Protein AF-A0A7S2MNH2-F1 (afdb_monomer)

Mean predicted aligned error: 3.5 Å

Foldseek 3Di:
DDDPVCVVCVVVLLLCCQACCQQPVDHQEWAPPDDHPNPVSNVVVVVLLVDPVSQLVRWDSLQSNLVPCLVVVGDHHDPNNVLVNQLSLQNAQNVRPHGLLAPPHDACSNTRHHDSPVQDDLLSLLVLLLCLCVVCVVVLLQLLQLLLWDQAPPHDPRPLPGPRRGGDPVLSVLLSQLVVLLNVCSNPNCDDPSVVSLLVSLCCQPVVVNDSSLVSSLSSLSSSLSPDTPPVSHHPSNNSSSNNSSVVSSVSNVVNVVVD

Nearest PDB structures (foldseek):
  7ap5-assembly1_AAA  TM=7.591E-01  e=5.998E-04  Nostoc sp. WR13
  7f86-assembly2_O  TM=7.519E-01  e=9.132E-04  Halomicronema sp. R31DM
  5b13-assembly1_F  TM=7.040E-01  e=5.214E-04  Palmaria palmata
  7f86-assembly1_A  TM=7.540E-01  e=1.327E-03  Halomicronema sp. R31DM
  6fzn-assembly1_A  TM=5.633E-01  e=2.258E-01  synthetic construct

InterPro domains:
  IPR036282 Glutathione S-transferase, C-terminal domain superfamily [SSF47616] (2-74)
  IPR038719 Phycobilisome, alpha/beta subunit superfamily [G3DSA:1.10.490.20] (119-253)

Solvent-accessible surface area (backbone atoms only — not comparable to full-atom values): 14069 Å² total; per-residue (Å²): 134,91,48,74,64,52,67,69,43,47,72,53,54,54,43,44,41,25,35,38,17,33,31,46,44,44,78,54,55,63,34,92,93,58,90,64,98,36,58,69,61,40,54,48,49,60,55,44,69,70,34,68,80,46,58,71,66,50,62,42,50,52,44,44,50,69,58,45,32,66,76,65,78,50,75,80,76,39,84,61,2,53,55,44,36,34,27,58,72,28,64,21,33,82,86,61,83,46,46,40,36,35,81,81,72,59,72,23,63,79,56,61,48,62,66,68,74,88,64,60,53,73,67,50,17,28,50,49,37,38,51,55,46,65,78,42,38,73,61,48,31,51,56,17,20,33,45,46,33,45,85,28,80,79,78,69,85,45,79,96,65,51,88,52,44,38,51,29,72,86,40,31,67,59,44,43,53,49,52,53,46,40,42,46,25,52,75,76,36,74,55,70,70,48,34,54,50,44,50,50,54,26,48,46,39,47,72,74,56,28,67,72,47,36,52,29,36,44,34,8,48,52,42,39,46,77,60,67,40,38,42,84,71,38,50,62,65,16,49,52,48,46,35,16,43,45,44,52,54,43,47,50,38,53,59,52,57,77,72,112

Organism: NCBI:txid374047

Structure (mmCIF, N/CA/C/O backbone):
data_AF-A0A7S2MNH2-F1
#
_entry.id   AF-A0A7S2MNH2-F1
#
loop_
_atom_site.group_PDB
_atom_site.id
_atom_site.type_symbol
_atom_site.label_atom_id
_atom_site.label_alt_id
_atom_site.label_comp_id
_atom_site.label_asym_id
_atom_site.label_entity_id
_atom_site.label_seq_id
_atom_site.pdbx_PDB_ins_code
_atom_site.Cartn_x
_atom_site.Cartn_y
_atom_site.Cartn_z
_atom_site.occupancy
_atom_site.B_iso_or_equiv
_atom_site.auth_seq_id
_atom_site.auth_comp_id
_atom_site.auth_asym_id
_atom_site.auth_atom_id
_atom_site.pdbx_PDB_model_num
ATOM 1 N N . ASP A 1 1 ? 17.852 -14.960 -20.566 1.00 76.50 1 ASP A N 1
ATOM 2 C CA . ASP A 1 1 ? 18.682 -15.064 -19.352 1.00 76.50 1 ASP A CA 1
ATOM 3 C C . ASP A 1 1 ? 18.979 -13.689 -18.790 1.00 76.50 1 ASP A C 1
ATOM 5 O O . ASP A 1 1 ? 19.170 -12.764 -19.572 1.00 76.50 1 ASP A O 1
ATOM 9 N N . VAL A 1 2 ? 18.982 -13.564 -17.460 1.00 85.94 2 VAL A N 1
ATOM 10 C CA . VAL A 1 2 ? 19.388 -12.341 -16.748 1.00 85.94 2 VAL A CA 1
ATOM 11 C C . VAL A 1 2 ? 20.895 -12.145 -16.919 1.00 85.94 2 VAL A C 1
ATOM 13 O O . VAL A 1 2 ? 21.669 -13.083 -16.722 1.00 85.94 2 VAL A O 1
ATOM 16 N N . THR A 1 3 ? 21.326 -10.932 -17.253 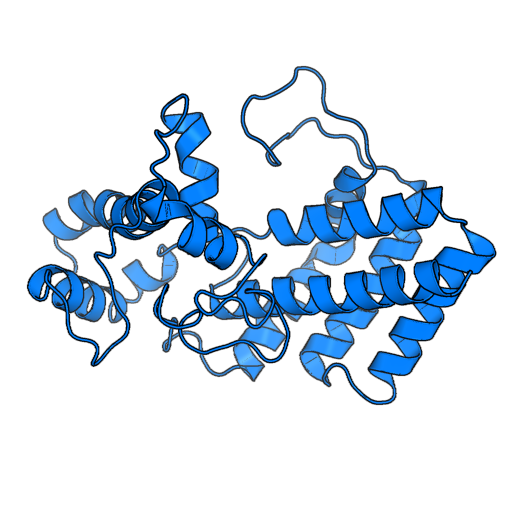1.00 90.75 3 THR A N 1
ATOM 17 C CA . THR A 1 3 ? 22.743 -10.570 -17.367 1.00 90.75 3 THR A CA 1
ATOM 18 C C . THR A 1 3 ? 23.256 -9.858 -16.114 1.00 90.75 3 THR A C 1
ATOM 20 O O . THR A 1 3 ? 22.490 -9.331 -15.308 1.00 90.75 3 THR A O 1
ATOM 23 N N . LEU A 1 4 ? 24.584 -9.775 -15.970 1.00 92.62 4 LEU A N 1
ATOM 24 C CA . LEU A 1 4 ? 25.209 -8.971 -14.914 1.00 92.62 4 LEU A CA 1
ATOM 25 C C . LEU A 1 4 ? 24.790 -7.494 -14.996 1.00 92.62 4 LEU A C 1
ATOM 27 O O . LEU A 1 4 ? 24.600 -6.848 -13.970 1.00 92.62 4 LEU A O 1
ATOM 31 N N . VAL A 1 5 ? 24.617 -6.970 -16.214 1.00 92.56 5 VAL A N 1
ATOM 32 C CA . VAL A 1 5 ? 24.151 -5.597 -16.441 1.00 92.56 5 VAL A CA 1
ATOM 33 C C . VAL A 1 5 ? 22.736 -5.429 -15.888 1.00 92.56 5 VAL A C 1
ATOM 35 O O . VAL A 1 5 ? 22.487 -4.473 -15.160 1.00 92.56 5 VAL A O 1
ATOM 38 N N . ASP A 1 6 ? 21.838 -6.383 -16.138 1.00 93.88 6 ASP A N 1
ATOM 39 C CA . ASP A 1 6 ? 20.471 -6.329 -15.608 1.00 93.88 6 ASP A CA 1
ATOM 40 C C . ASP A 1 6 ? 20.472 -6.283 -14.077 1.00 93.88 6 ASP A C 1
ATOM 42 O O . ASP A 1 6 ? 19.825 -5.421 -13.487 1.00 93.88 6 ASP A O 1
ATOM 46 N N . MET A 1 7 ? 21.270 -7.138 -13.429 1.00 91.06 7 MET A N 1
ATOM 47 C CA . MET A 1 7 ? 21.404 -7.160 -11.966 1.00 91.06 7 MET A CA 1
ATOM 48 C C . MET A 1 7 ? 21.954 -5.846 -11.404 1.00 91.06 7 MET A C 1
ATOM 50 O O . MET A 1 7 ? 21.520 -5.394 -10.346 1.00 91.06 7 MET A O 1
ATOM 54 N N . MET A 1 8 ? 22.907 -5.225 -12.104 1.00 92.69 8 MET A N 1
ATOM 55 C CA . MET A 1 8 ? 23.495 -3.957 -11.676 1.00 92.69 8 MET A CA 1
ATOM 56 C C . MET A 1 8 ? 22.517 -2.791 -11.803 1.00 92.69 8 MET A C 1
ATOM 58 O O . MET A 1 8 ? 22.508 -1.923 -10.934 1.00 92.69 8 MET A O 1
ATOM 62 N N . PHE A 1 9 ? 21.711 -2.746 -12.867 1.00 94.25 9 PHE A N 1
ATOM 63 C CA . PHE A 1 9 ? 20.855 -1.594 -13.159 1.00 94.25 9 PHE A CA 1
ATOM 64 C C . PHE A 1 9 ? 19.440 -1.714 -12.600 1.00 94.25 9 PHE A C 1
ATOM 66 O O . PHE A 1 9 ? 18.832 -0.680 -12.310 1.00 94.25 9 PHE A O 1
ATOM 73 N N . VAL A 1 10 ? 18.917 -2.927 -12.399 1.00 94.69 10 VAL A N 1
ATOM 74 C CA . VAL A 1 10 ? 17.523 -3.117 -11.983 1.00 94.69 10 VAL A CA 1
ATOM 75 C C . VAL A 1 10 ? 17.140 -2.380 -10.699 1.00 94.69 10 VAL A C 1
ATOM 77 O O . VAL A 1 10 ? 16.152 -1.644 -10.743 1.00 94.69 10 VAL A O 1
ATOM 80 N N . PRO A 1 11 ? 17.929 -2.404 -9.604 1.00 92.00 11 PRO A N 1
ATOM 81 C CA . PRO A 1 11 ? 17.522 -1.725 -8.379 1.00 92.00 11 PRO A CA 1
ATOM 82 C C . PRO A 1 11 ? 17.544 -0.200 -8.532 1.00 92.00 11 PRO A C 1
ATOM 84 O O . PRO A 1 11 ? 16.870 0.508 -7.789 1.00 92.00 11 PRO A O 1
ATOM 87 N N . PHE A 1 12 ? 18.345 0.341 -9.457 1.00 93.00 12 PHE A N 1
ATOM 88 C CA . PHE A 1 12 ? 18.388 1.779 -9.727 1.00 93.00 12 PHE A CA 1
ATOM 89 C C . PHE A 1 12 ? 17.231 2.210 -10.618 1.00 93.00 12 PHE A C 1
ATOM 91 O O . PHE A 1 12 ? 16.562 3.188 -10.298 1.00 93.00 12 PHE A O 1
ATOM 98 N N . LEU A 1 13 ? 16.968 1.480 -11.703 1.00 95.88 13 LEU A N 1
ATOM 99 C CA . LEU A 1 13 ? 15.894 1.820 -12.632 1.00 95.88 13 LEU A CA 1
ATOM 100 C C . LEU A 1 13 ? 14.517 1.713 -11.975 1.00 95.88 13 LEU A C 1
ATOM 102 O O . LEU A 1 13 ? 13.687 2.587 -12.211 1.00 95.88 13 LEU A O 1
ATOM 106 N N . GLU A 1 14 ? 14.278 0.713 -11.123 1.00 95.56 14 GLU A N 1
ATOM 107 C CA . GLU A 1 14 ? 13.028 0.637 -10.358 1.00 95.56 14 GLU A CA 1
ATOM 108 C C . GLU A 1 14 ? 12.845 1.840 -9.435 1.00 95.56 14 GLU A C 1
ATOM 110 O O . GLU A 1 14 ? 11.835 2.540 -9.522 1.00 95.56 14 GLU A O 1
ATOM 115 N N . ARG A 1 15 ? 13.862 2.132 -8.610 1.00 94.62 15 ARG A N 1
ATOM 116 C CA . ARG A 1 15 ? 13.834 3.287 -7.708 1.00 94.62 15 ARG A CA 1
ATOM 117 C C . ARG A 1 15 ? 13.630 4.584 -8.475 1.00 94.62 15 ARG A C 1
ATOM 119 O O . ARG A 1 15 ? 12.863 5.428 -8.028 1.00 94.62 15 ARG A O 1
ATOM 126 N N . MET A 1 16 ? 14.269 4.752 -9.632 1.00 95.62 16 MET A N 1
ATOM 127 C CA . MET A 1 16 ? 14.083 5.926 -10.489 1.00 95.62 16 MET A CA 1
ATOM 128 C C . MET A 1 16 ? 12.659 6.025 -11.045 1.00 95.62 16 MET A C 1
ATOM 130 O O . MET A 1 16 ? 12.111 7.123 -11.046 1.00 95.62 16 MET A O 1
ATOM 134 N N . CYS A 1 17 ? 12.056 4.918 -11.496 1.00 97.31 17 CYS A N 1
ATOM 135 C CA . CYS A 1 17 ? 10.688 4.925 -12.031 1.00 97.31 17 CYS A CA 1
ATOM 136 C C . CYS A 1 17 ? 9.666 5.375 -10.985 1.00 97.31 17 CYS A C 1
ATOM 138 O O . CYS A 1 17 ? 8.776 6.150 -11.319 1.00 97.31 17 CYS A O 1
ATOM 140 N N . ALA A 1 18 ? 9.829 4.933 -9.738 1.00 97.19 18 ALA A N 1
ATOM 141 C CA . ALA A 1 18 ? 8.969 5.334 -8.633 1.00 97.19 18 ALA A CA 1
ATOM 142 C C . ALA A 1 18 ? 9.291 6.759 -8.145 1.00 97.19 18 ALA A C 1
ATOM 144 O O . ALA A 1 18 ? 8.464 7.663 -8.232 1.00 97.19 18 ALA A O 1
ATOM 145 N N . SER A 1 19 ? 10.523 6.991 -7.684 1.00 95.94 19 SER A N 1
ATOM 146 C CA . SER A 1 19 ? 10.890 8.224 -6.975 1.00 95.94 19 SER A CA 1
ATOM 147 C C . SER A 1 19 ? 10.923 9.463 -7.871 1.00 95.94 19 SER A C 1
ATOM 149 O O . SER A 1 19 ? 10.467 10.524 -7.456 1.00 95.94 19 SER A O 1
ATOM 151 N N . LEU A 1 20 ? 11.419 9.377 -9.111 1.00 96.31 20 LEU A N 1
ATOM 152 C CA . LEU A 1 20 ? 11.430 10.553 -9.992 1.00 96.31 20 LEU A CA 1
ATOM 153 C C . LEU A 1 20 ? 10.014 10.929 -10.431 1.00 96.31 20 LEU A C 1
ATOM 155 O O . LEU A 1 20 ? 9.732 12.109 -10.639 1.00 96.31 20 LEU A O 1
ATOM 159 N N . LEU A 1 21 ? 9.112 9.953 -10.528 1.00 97.25 21 LEU A N 1
ATOM 160 C CA . LEU A 1 21 ? 7.704 10.221 -10.768 1.00 97.25 21 LEU A CA 1
ATOM 161 C C . LEU A 1 21 ? 7.061 10.885 -9.548 1.00 97.25 21 LEU A C 1
ATOM 163 O O . LEU A 1 21 ? 6.509 11.972 -9.679 1.00 97.25 21 LEU A O 1
ATOM 167 N N . PHE A 1 22 ? 7.229 10.290 -8.368 1.00 97.31 22 PHE A N 1
ATOM 168 C CA . PHE A 1 22 ? 6.679 10.778 -7.103 1.00 97.31 22 PHE A CA 1
ATOM 169 C C . PHE A 1 22 ? 7.165 12.190 -6.747 1.00 97.31 22 PHE A C 1
ATOM 171 O O . PHE A 1 22 ? 6.365 13.094 -6.550 1.00 97.31 22 PHE A O 1
ATOM 178 N N . PHE A 1 23 ? 8.480 12.424 -6.716 1.00 96.75 23 PHE A N 1
ATOM 179 C CA . PHE A 1 23 ? 9.035 13.701 -6.251 1.00 96.75 23 PHE A CA 1
ATOM 180 C C . PHE A 1 23 ? 9.095 14.776 -7.342 1.00 96.75 23 PHE A C 1
ATOM 182 O O . PHE A 1 23 ? 9.218 15.956 -7.014 1.00 96.75 23 PHE A O 1
ATOM 189 N N . LYS A 1 24 ? 9.088 14.398 -8.631 1.00 96.50 24 LYS A N 1
ATOM 190 C CA . LYS A 1 24 ? 9.368 15.333 -9.741 1.00 96.50 24 LYS A CA 1
ATOM 191 C C . LYS A 1 24 ? 8.374 15.292 -10.900 1.00 96.50 24 LYS A C 1
ATOM 193 O O . LYS A 1 24 ? 8.427 16.162 -11.765 1.00 96.50 24 LYS A O 1
ATOM 198 N N . GLY A 1 25 ? 7.477 14.312 -10.950 1.00 96.38 25 GLY A N 1
ATOM 199 C CA . GLY A 1 25 ? 6.536 14.131 -12.059 1.00 96.38 25 GLY A CA 1
ATOM 200 C C . GLY A 1 25 ? 7.178 13.561 -13.323 1.00 96.38 25 GLY A C 1
ATOM 201 O O . GLY A 1 25 ? 6.664 13.742 -14.428 1.00 96.38 25 GLY A O 1
ATOM 202 N N . PHE A 1 26 ? 8.334 12.908 -13.193 1.00 95.62 26 PHE A N 1
ATOM 203 C CA . PHE A 1 26 ? 9.095 12.404 -14.327 1.00 95.62 26 PHE A CA 1
ATOM 204 C C . PHE A 1 26 ? 8.771 10.935 -14.623 1.00 95.62 26 PHE A C 1
ATOM 206 O O . PHE A 1 26 ? 9.345 10.018 -14.035 1.00 95.62 26 PHE A O 1
ATOM 213 N N . GLN A 1 27 ? 7.853 10.708 -15.565 1.00 95.62 27 GLN A N 1
ATOM 214 C CA . GLN A 1 27 ? 7.390 9.365 -15.914 1.00 95.62 27 GLN A CA 1
ATOM 215 C C . GLN A 1 27 ? 8.336 8.662 -16.899 1.00 95.62 27 GLN A C 1
ATOM 217 O O . GLN A 1 27 ? 8.446 9.038 -18.069 1.00 95.62 27 GLN A O 1
ATOM 222 N N . ILE A 1 28 ? 9.015 7.616 -16.418 1.00 97.19 28 ILE A N 1
ATOM 223 C CA . ILE A 1 28 ? 9.932 6.784 -17.217 1.00 97.19 28 ILE A CA 1
ATOM 224 C C . ILE A 1 28 ? 9.211 5.547 -17.762 1.00 97.19 28 ILE A C 1
ATOM 226 O O . ILE A 1 28 ? 9.276 5.249 -18.960 1.00 97.19 28 ILE A O 1
ATOM 230 N N . ARG A 1 29 ? 8.528 4.823 -16.872 1.00 97.25 29 ARG A N 1
ATOM 231 C CA . ARG A 1 29 ? 7.766 3.608 -17.166 1.00 97.25 29 ARG A CA 1
ATOM 232 C C . ARG A 1 29 ? 6.290 3.965 -17.324 1.00 97.25 29 ARG A C 1
ATOM 234 O O . ARG A 1 29 ? 5.737 4.679 -16.493 1.00 97.25 29 ARG A O 1
ATOM 241 N N . VAL A 1 30 ? 5.683 3.477 -18.401 1.00 96.50 30 VAL A N 1
ATOM 242 C CA . VAL A 1 30 ? 4.257 3.647 -18.709 1.00 96.50 30 VAL A CA 1
ATOM 243 C C . VAL A 1 30 ? 3.606 2.274 -18.910 1.00 96.50 30 VAL A C 1
ATOM 245 O O . VAL A 1 30 ? 4.319 1.305 -19.199 1.00 96.50 30 VAL A O 1
ATOM 248 N N . PRO A 1 31 ? 2.275 2.160 -18.779 1.00 95.00 31 PRO A N 1
ATOM 249 C CA . PRO A 1 31 ? 1.555 0.934 -19.105 1.00 95.00 31 PRO A CA 1
ATOM 250 C C . PRO A 1 31 ? 1.750 0.466 -20.556 1.00 95.00 31 PRO A C 1
ATOM 252 O O . PRO A 1 31 ? 1.987 1.292 -21.447 1.00 95.00 31 PRO A O 1
ATOM 255 N N . PRO A 1 32 ? 1.597 -0.845 -20.825 1.00 90.81 32 PRO A N 1
ATOM 256 C CA . PRO A 1 32 ? 1.684 -1.390 -22.175 1.00 90.81 32 PRO A CA 1
ATOM 257 C C . PRO A 1 32 ? 0.775 -0.655 -23.169 1.00 90.81 32 PRO A C 1
ATOM 259 O O . PRO A 1 32 ? -0.382 -0.357 -22.883 1.00 90.81 32 PRO A O 1
ATOM 262 N N . GLY A 1 33 ? 1.307 -0.365 -24.356 1.00 89.62 33 GLY A N 1
ATOM 263 C CA . GLY A 1 33 ? 0.580 0.332 -25.421 1.00 89.62 33 GLY A CA 1
ATOM 264 C C . GLY A 1 33 ? 0.543 1.859 -25.298 1.00 89.62 33 GLY A C 1
ATOM 265 O O . GLY A 1 33 ? 0.130 2.518 -26.252 1.00 89.62 33 GLY A O 1
ATOM 266 N N . GLN A 1 34 ? 1.012 2.444 -24.191 1.00 93.25 34 GLN A N 1
ATOM 267 C CA . GLN A 1 34 ? 1.110 3.898 -24.069 1.00 93.25 34 GLN A CA 1
ATOM 268 C C . GLN A 1 34 ? 2.384 4.457 -24.733 1.00 93.25 34 GLN A C 1
ATOM 270 O O . GLN A 1 34 ? 3.447 3.827 -24.689 1.00 93.25 34 GLN A O 1
ATOM 275 N N . PRO A 1 35 ? 2.315 5.653 -25.350 1.00 93.81 35 PRO A N 1
ATOM 276 C CA . PRO A 1 35 ? 3.491 6.311 -25.907 1.00 93.81 35 PRO A CA 1
ATOM 277 C C . PRO A 1 35 ? 4.464 6.728 -24.796 1.00 93.81 35 PRO A C 1
ATOM 279 O O . PRO A 1 35 ? 4.064 7.235 -23.753 1.00 93.81 35 PRO A O 1
ATOM 282 N N . THR A 1 36 ? 5.766 6.569 -25.039 1.00 95.50 36 THR A N 1
ATOM 283 C CA . THR A 1 36 ? 6.816 6.925 -24.074 1.00 95.50 36 THR A CA 1
ATOM 284 C C . THR A 1 36 ? 8.035 7.528 -24.759 1.00 95.50 36 THR A C 1
ATOM 286 O O . THR A 1 36 ? 8.392 7.162 -25.880 1.00 95.50 36 THR A O 1
ATOM 289 N N . LYS A 1 37 ? 8.721 8.429 -24.047 1.00 96.56 37 LYS A N 1
ATOM 290 C CA . LYS A 1 37 ? 10.036 8.958 -24.442 1.00 96.56 37 LYS A CA 1
ATOM 291 C C . LYS A 1 37 ? 11.170 7.953 -24.197 1.00 96.56 37 LYS A C 1
ATOM 293 O O . LYS A 1 37 ? 12.278 8.168 -24.678 1.00 96.56 37 LYS A O 1
ATOM 298 N N . TYR A 1 38 ? 10.895 6.855 -23.485 1.00 96.88 38 TYR A N 1
ATOM 299 C CA . TYR A 1 38 ? 11.876 5.845 -23.074 1.00 96.88 38 TYR A CA 1
ATOM 300 C C . TYR A 1 38 ? 11.522 4.441 -23.594 1.00 96.88 38 TYR A C 1
ATOM 302 O O . TYR A 1 38 ? 11.383 3.506 -22.798 1.00 96.88 38 TYR A O 1
ATOM 310 N N . PRO A 1 39 ? 11.379 4.244 -24.920 1.00 96.94 39 PRO A N 1
ATOM 311 C CA . PRO A 1 39 ? 10.921 2.970 -25.475 1.00 96.94 39 PRO A CA 1
ATOM 312 C C . PRO A 1 39 ? 11.866 1.806 -25.149 1.00 96.94 39 PRO A C 1
ATOM 314 O O . PRO A 1 39 ? 11.407 0.700 -24.886 1.00 96.94 39 PRO A O 1
ATOM 317 N N . ALA A 1 40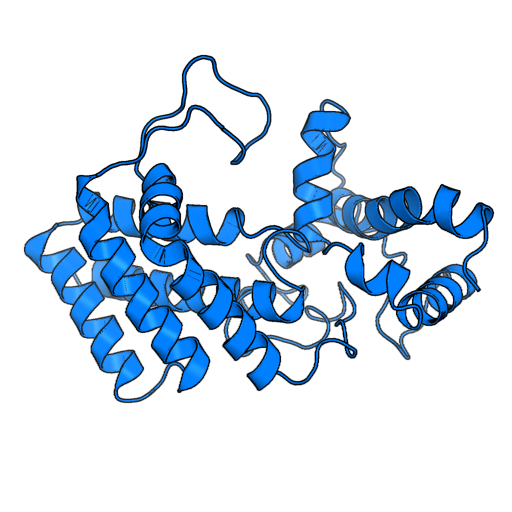 ? 13.181 2.048 -25.099 1.00 97.25 40 ALA A N 1
ATOM 318 C CA . ALA A 1 40 ? 14.160 1.016 -24.755 1.00 97.25 40 ALA A CA 1
ATOM 319 C C . ALA A 1 40 ? 14.058 0.566 -23.287 1.00 97.25 40 ALA A C 1
ATOM 321 O O . ALA A 1 40 ? 14.129 -0.628 -23.019 1.00 97.25 40 ALA A O 1
ATOM 322 N N . ILE A 1 41 ? 13.841 1.503 -22.352 1.00 96.75 41 ILE A N 1
ATOM 323 C CA . ILE A 1 41 ? 13.684 1.189 -20.921 1.00 96.75 41 ILE A CA 1
ATOM 324 C C . ILE A 1 41 ? 12.381 0.421 -20.690 1.00 96.75 41 ILE A C 1
ATOM 326 O O . ILE A 1 41 ? 12.375 -0.574 -19.975 1.00 96.75 41 ILE A O 1
ATOM 330 N N . ASN A 1 42 ? 11.288 0.836 -21.338 1.00 97.62 42 ASN A N 1
ATOM 331 C CA . ASN A 1 42 ? 10.004 0.140 -21.235 1.00 97.62 42 ASN A CA 1
ATOM 332 C C . ASN A 1 42 ? 10.096 -1.281 -21.799 1.00 97.62 42 ASN A C 1
ATOM 334 O O . ASN A 1 42 ? 9.735 -2.223 -21.107 1.00 97.62 42 ASN A O 1
ATOM 338 N N . LYS A 1 43 ? 10.698 -1.450 -22.984 1.00 96.25 43 LYS A N 1
ATOM 339 C CA . LYS A 1 43 ? 10.950 -2.777 -23.562 1.00 96.25 43 LYS A CA 1
ATOM 340 C C . LYS A 1 43 ? 11.826 -3.655 -22.661 1.00 96.25 43 LYS A C 1
ATOM 342 O O . LYS A 1 43 ? 11.625 -4.864 -22.603 1.00 96.25 43 LYS A O 1
ATOM 347 N N . TRP A 1 44 ? 12.814 -3.064 -21.990 1.00 96.00 44 TRP A N 1
ATOM 348 C CA . TRP A 1 44 ? 13.659 -3.782 -21.041 1.00 96.00 44 TRP A CA 1
ATOM 349 C C . TRP A 1 44 ? 12.862 -4.241 -19.813 1.00 96.00 44 TRP A C 1
ATOM 351 O O . TRP A 1 44 ? 12.945 -5.414 -19.465 1.00 96.00 44 TRP A O 1
ATOM 361 N N . PHE A 1 45 ? 12.020 -3.383 -19.224 1.00 96.12 45 PHE A N 1
ATOM 362 C CA . PHE A 1 45 ? 11.112 -3.793 -18.147 1.00 96.12 45 PHE A CA 1
ATOM 363 C C . PHE A 1 45 ? 10.128 -4.873 -18.601 1.00 96.12 45 PHE A C 1
ATOM 365 O O . PHE A 1 45 ? 9.995 -5.868 -17.900 1.00 96.12 45 PHE A O 1
ATOM 372 N N . ASP A 1 46 ? 9.517 -4.738 -19.784 1.00 95.19 46 ASP A N 1
ATOM 373 C CA . ASP A 1 46 ? 8.610 -5.757 -20.336 1.00 95.19 46 ASP A CA 1
ATOM 374 C C . ASP A 1 46 ? 9.296 -7.132 -20.415 1.00 95.19 46 ASP A C 1
ATOM 376 O O . ASP A 1 46 ? 8.685 -8.154 -20.109 1.00 95.19 46 ASP A O 1
ATOM 380 N N . ALA A 1 47 ? 10.577 -7.161 -20.808 1.00 94.88 47 ALA A N 1
ATOM 381 C CA . ALA A 1 47 ? 11.374 -8.382 -20.877 1.00 94.88 47 ALA A CA 1
ATOM 382 C C . ALA A 1 47 ? 11.767 -8.910 -19.489 1.00 94.88 47 ALA A C 1
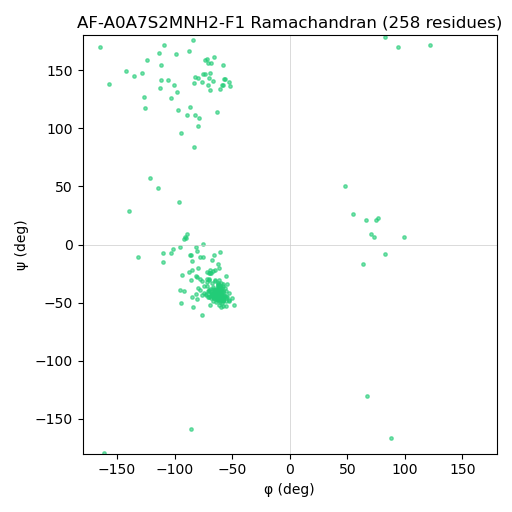ATOM 384 O O . ALA A 1 47 ? 11.664 -10.112 -19.249 1.00 94.88 47 ALA A O 1
ATOM 385 N N . MET A 1 48 ? 12.186 -8.030 -18.573 1.00 95.25 48 MET A N 1
ATOM 386 C CA . MET A 1 48 ? 12.509 -8.394 -17.189 1.00 95.25 48 MET A CA 1
ATOM 387 C C . MET A 1 48 ? 11.295 -9.002 -16.487 1.00 95.25 48 MET A C 1
ATOM 389 O O . MET A 1 48 ? 11.423 -10.012 -15.805 1.00 95.25 48 MET A O 1
ATOM 393 N N . GLU A 1 49 ? 10.104 -8.449 -16.714 1.00 94.62 49 GLU A N 1
ATOM 394 C CA . GLU A 1 49 ? 8.827 -8.905 -16.155 1.00 94.62 49 GLU A CA 1
ATOM 395 C C . GLU A 1 49 ? 8.400 -10.295 -16.651 1.00 94.62 49 GLU A C 1
ATOM 397 O O . GLU A 1 49 ? 7.488 -10.876 -16.074 1.00 94.62 49 GLU A O 1
ATOM 402 N N . GLN A 1 50 ? 9.077 -10.878 -17.649 1.00 94.38 50 GLN A N 1
ATOM 403 C CA . GLN A 1 50 ? 8.909 -12.291 -18.030 1.00 94.38 50 GLN A CA 1
ATOM 404 C C . GLN A 1 50 ? 9.800 -13.251 -17.225 1.00 94.38 50 GLN A C 1
ATOM 406 O O . GLN A 1 50 ? 9.667 -14.467 -17.351 1.00 94.38 50 GLN A O 1
ATOM 411 N N . LEU A 1 51 ? 10.743 -12.735 -16.433 1.00 94.00 51 LEU A N 1
ATOM 412 C CA . LEU A 1 51 ? 11.730 -13.532 -15.710 1.00 94.00 51 LEU A CA 1
ATOM 413 C C . LEU A 1 51 ? 11.254 -13.760 -14.277 1.00 94.00 51 LEU A C 1
ATOM 415 O O . LEU A 1 51 ? 11.190 -12.822 -13.484 1.00 94.00 51 LEU A O 1
ATOM 419 N N . GLU A 1 52 ? 10.989 -15.014 -13.914 1.00 92.81 52 GLU A N 1
ATOM 420 C CA . GLU A 1 52 ? 10.532 -15.393 -12.567 1.00 92.81 52 GLU A CA 1
ATOM 421 C C . GLU A 1 52 ? 11.454 -14.843 -11.464 1.00 92.81 52 GLU A C 1
ATOM 423 O O . GLU A 1 52 ? 10.991 -14.280 -10.475 1.00 92.81 52 GLU A O 1
ATOM 428 N N . SER A 1 53 ? 12.774 -14.896 -11.677 1.00 91.75 53 SER A N 1
ATOM 429 C CA . SER A 1 53 ? 13.756 -14.362 -10.727 1.00 91.75 53 SER A CA 1
ATOM 430 C C . SER A 1 53 ? 13.592 -12.864 -10.463 1.00 91.75 53 SER A C 1
ATOM 432 O O . SER A 1 53 ? 13.881 -12.409 -9.363 1.00 91.75 53 SER A O 1
ATOM 434 N N . TYR A 1 54 ? 13.151 -12.099 -11.465 1.00 93.75 54 TYR A N 1
ATOM 435 C CA . TYR A 1 54 ? 12.879 -10.673 -11.314 1.00 93.75 54 TYR A CA 1
ATOM 436 C C . TYR A 1 54 ? 11.508 -10.427 -10.681 1.00 93.75 54 TYR A C 1
ATOM 438 O O . TYR A 1 54 ? 11.388 -9.604 -9.775 1.00 93.75 54 TYR A O 1
ATOM 446 N N . GLN A 1 55 ? 10.487 -11.177 -11.108 1.00 94.19 55 GLN A N 1
ATOM 447 C CA . GLN A 1 55 ? 9.130 -11.087 -10.561 1.00 94.19 55 GLN A CA 1
ATOM 448 C C . GLN A 1 55 ? 9.099 -11.273 -9.034 1.00 94.19 55 GLN A C 1
ATOM 450 O O . GLN A 1 55 ? 8.299 -10.626 -8.364 1.00 94.19 55 GLN A O 1
ATOM 455 N N . LEU A 1 56 ? 9.980 -12.116 -8.482 1.00 90.50 56 LEU A N 1
ATOM 456 C CA . LEU A 1 56 ? 10.102 -12.360 -7.039 1.00 90.50 56 LEU A CA 1
ATOM 457 C C . LEU A 1 56 ? 10.716 -11.193 -6.250 1.00 90.50 56 LEU A C 1
ATOM 459 O O . LEU A 1 56 ? 10.512 -11.103 -5.041 1.00 90.50 56 LEU A O 1
ATOM 463 N N . THR A 1 57 ? 11.491 -10.325 -6.903 1.00 91.88 57 THR A N 1
ATOM 464 C CA . THR A 1 57 ? 12.229 -9.234 -6.242 1.00 91.88 57 THR A CA 1
ATOM 465 C C . THR A 1 57 ? 11.679 -7.846 -6.549 1.00 91.88 57 THR A C 1
ATOM 467 O O . THR A 1 57 ? 12.043 -6.897 -5.859 1.00 91.88 57 THR A O 1
ATOM 470 N N . LYS A 1 58 ? 10.832 -7.717 -7.577 1.00 95.12 58 LYS A N 1
ATOM 471 C CA . LYS A 1 58 ? 10.221 -6.448 -7.985 1.00 95.12 58 LYS A CA 1
ATOM 472 C C . LYS A 1 58 ? 9.404 -5.859 -6.832 1.00 95.12 58 LYS A C 1
ATOM 474 O O . LYS A 1 58 ? 8.664 -6.582 -6.170 1.00 95.12 58 LYS A O 1
ATOM 479 N N . SER A 1 59 ? 9.521 -4.553 -6.610 1.00 95.94 59 SER A N 1
ATOM 480 C CA . SER A 1 59 ? 8.746 -3.805 -5.608 1.00 95.94 59 SER A CA 1
ATOM 481 C C . SER A 1 59 ? 7.795 -2.796 -6.268 1.00 95.94 59 SER A C 1
ATOM 483 O O . SER A 1 59 ? 7.910 -2.534 -7.469 1.00 95.94 59 SER A O 1
ATOM 485 N N . ASP A 1 60 ? 6.825 -2.286 -5.504 1.00 96.88 60 ASP A N 1
ATOM 486 C CA . ASP A 1 60 ? 5.863 -1.283 -5.970 1.00 96.88 60 ASP A CA 1
ATOM 487 C C . ASP A 1 60 ? 6.382 0.149 -5.802 1.00 96.88 60 ASP A C 1
ATOM 489 O O . ASP A 1 60 ? 7.368 0.417 -5.103 1.00 96.88 60 ASP A O 1
ATOM 493 N N . TYR A 1 61 ? 5.708 1.101 -6.446 1.00 97.62 61 TYR A N 1
ATOM 494 C CA . TYR A 1 61 ? 6.110 2.504 -6.370 1.00 97.62 61 TYR A CA 1
ATOM 495 C C . TYR A 1 61 ? 5.985 3.061 -4.954 1.00 97.62 61 TYR A C 1
ATOM 497 O O . TYR A 1 61 ? 6.873 3.793 -4.516 1.00 97.62 61 TYR A O 1
ATOM 505 N N . TYR A 1 62 ? 4.929 2.689 -4.228 1.00 96.44 62 TYR A N 1
ATOM 506 C CA . TYR A 1 62 ? 4.724 3.128 -2.850 1.00 96.44 62 TYR A CA 1
ATOM 507 C C . TYR A 1 62 ? 5.904 2.733 -1.952 1.00 96.44 62 TYR A C 1
ATOM 509 O O . TYR A 1 62 ? 6.516 3.598 -1.325 1.00 96.44 62 TYR A O 1
ATOM 517 N N . THR A 1 63 ? 6.296 1.455 -1.944 1.00 94.69 63 THR A N 1
ATOM 518 C CA . THR A 1 63 ? 7.401 0.967 -1.104 1.00 94.69 63 THR A CA 1
ATOM 519 C C . THR A 1 63 ? 8.711 1.672 -1.457 1.00 94.69 63 THR A C 1
ATOM 521 O O . THR A 1 63 ? 9.411 2.146 -0.560 1.00 94.69 63 THR A O 1
ATOM 524 N N . HIS A 1 64 ? 9.022 1.824 -2.751 1.00 94.19 64 HIS A N 1
ATOM 525 C CA . HIS A 1 64 ? 10.230 2.532 -3.197 1.00 94.19 64 HIS A CA 1
ATOM 526 C C . HIS A 1 64 ? 10.272 3.997 -2.737 1.00 94.19 64 HIS A C 1
ATOM 528 O O . HIS A 1 64 ? 11.328 4.482 -2.326 1.00 94.19 64 HIS A O 1
ATOM 534 N N . CYS A 1 65 ? 9.147 4.714 -2.795 1.00 94.12 65 CYS A N 1
ATOM 535 C CA . CYS A 1 65 ? 9.102 6.138 -2.445 1.00 94.12 65 CYS A CA 1
ATOM 536 C C . CYS A 1 65 ? 9.237 6.390 -0.940 1.00 94.12 65 CYS A C 1
ATOM 538 O O . CYS A 1 65 ? 9.801 7.412 -0.550 1.00 94.12 65 CYS A O 1
ATOM 540 N N . TRP A 1 66 ? 8.784 5.455 -0.103 1.00 90.81 66 TRP A N 1
ATOM 541 C CA . TRP A 1 66 ? 8.874 5.574 1.355 1.00 90.81 66 TRP A CA 1
ATOM 542 C C . TRP A 1 66 ? 10.190 5.039 1.944 1.00 90.81 66 TRP A C 1
ATOM 544 O O . TRP A 1 66 ? 10.611 5.501 3.006 1.00 90.81 66 TRP A O 1
ATOM 554 N N . ASP A 1 67 ? 10.886 4.128 1.257 1.00 86.94 67 ASP A N 1
ATOM 555 C CA . ASP A 1 67 ? 12.200 3.612 1.680 1.00 86.94 67 ASP A CA 1
ATOM 556 C C . ASP A 1 67 ? 13.368 4.556 1.319 1.00 86.94 67 ASP A C 1
ATOM 558 O O . ASP A 1 67 ? 14.387 4.616 2.011 1.00 86.94 67 ASP A O 1
ATOM 562 N N . LEU A 1 68 ? 13.229 5.352 0.254 1.00 85.69 68 LEU A N 1
ATOM 563 C CA . LEU A 1 68 ? 14.327 6.173 -0.266 1.00 85.69 68 LEU A CA 1
ATOM 564 C C . LEU A 1 68 ? 14.743 7.365 0.628 1.00 85.69 68 LEU A C 1
ATOM 566 O O . LEU A 1 68 ? 15.951 7.561 0.813 1.00 85.69 68 LEU A O 1
ATOM 570 N N . PRO A 1 69 ? 13.828 8.180 1.198 1.00 86.75 69 PRO A N 1
ATOM 571 C CA . PRO A 1 69 ? 14.218 9.382 1.936 1.00 86.75 69 PRO A CA 1
ATOM 572 C C . PRO A 1 69 ? 15.131 9.104 3.142 1.00 86.75 69 PRO A C 1
ATOM 574 O O . PRO A 1 69 ? 16.141 9.801 3.269 1.00 86.75 69 PRO A O 1
ATOM 577 N N . PRO A 1 70 ? 14.882 8.082 3.991 1.00 83.50 70 PRO A N 1
ATOM 578 C CA . PRO A 1 70 ? 15.800 7.731 5.076 1.00 83.50 70 PRO A CA 1
ATOM 579 C C . PRO A 1 70 ? 17.199 7.313 4.600 1.00 83.50 70 PRO A C 1
ATOM 581 O O . PRO A 1 70 ? 18.172 7.562 5.308 1.00 83.50 70 PRO A O 1
ATOM 584 N N . GLN A 1 71 ? 17.320 6.712 3.409 1.00 82.50 71 GLN A N 1
ATOM 585 C CA . GLN A 1 71 ? 18.608 6.276 2.849 1.00 82.50 71 GLN A CA 1
ATOM 586 C C . GLN A 1 71 ? 19.446 7.435 2.301 1.00 82.50 71 GLN A C 1
ATOM 588 O O . GLN A 1 71 ? 20.674 7.372 2.330 1.00 82.50 71 GLN A O 1
ATOM 593 N N . LEU A 1 72 ? 18.792 8.483 1.790 1.00 85.06 72 LEU A N 1
ATOM 594 C CA . LEU A 1 72 ? 19.453 9.628 1.153 1.00 85.06 72 LEU A CA 1
ATOM 595 C C . LEU A 1 72 ? 19.526 10.880 2.040 1.00 85.06 72 LEU A C 1
ATOM 597 O O . LEU A 1 72 ? 20.165 11.859 1.660 1.00 85.06 72 LEU A O 1
ATOM 601 N N . GLY A 1 73 ? 18.880 10.871 3.210 1.00 84.12 73 GLY A N 1
ATOM 602 C CA . GLY A 1 73 ? 18.731 12.061 4.054 1.00 84.12 73 GLY A CA 1
ATOM 603 C C . GLY A 1 73 ? 17.669 13.044 3.543 1.00 84.12 73 GLY A C 1
ATOM 604 O O . GLY A 1 73 ? 17.722 14.228 3.869 1.00 84.12 73 GLY A O 1
ATOM 605 N N . GLY A 1 74 ? 16.714 12.560 2.744 1.00 86.25 74 GLY A N 1
ATOM 606 C CA . GLY A 1 74 ? 15.636 13.337 2.132 1.00 86.25 74 GLY A CA 1
ATOM 607 C C . GLY A 1 74 ? 15.617 13.258 0.603 1.00 86.25 74 GLY A C 1
ATOM 608 O O . GLY A 1 74 ? 16.518 12.713 -0.031 1.00 86.25 74 GLY A O 1
ATOM 609 N N . CYS A 1 75 ? 14.561 13.802 0.001 1.00 90.75 75 CYS A N 1
ATOM 610 C CA . CYS A 1 75 ? 14.392 13.927 -1.448 1.00 90.75 75 CYS A CA 1
ATOM 611 C C . CYS A 1 75 ? 13.873 15.332 -1.783 1.00 90.75 75 CYS A C 1
ATOM 613 O O . CYS A 1 75 ? 13.110 15.920 -1.018 1.00 90.75 75 CYS A O 1
ATOM 615 N N . THR A 1 76 ? 14.308 15.896 -2.912 1.00 92.12 76 THR A N 1
ATOM 616 C CA . THR A 1 76 ? 13.873 17.231 -3.349 1.00 92.12 76 THR A CA 1
ATOM 617 C C . THR A 1 76 ? 12.584 17.144 -4.153 1.00 92.12 76 THR A C 1
ATOM 619 O O . THR A 1 76 ? 12.584 16.578 -5.251 1.00 92.12 76 THR A O 1
ATOM 622 N N . TYR A 1 77 ? 11.541 17.780 -3.628 1.00 93.94 77 TYR A N 1
ATOM 623 C CA . TYR A 1 77 ? 10.233 17.900 -4.260 1.00 93.94 77 TYR A CA 1
ATOM 624 C C . TYR A 1 77 ? 10.197 18.988 -5.333 1.00 93.94 77 TYR A C 1
ATOM 626 O O . TYR A 1 77 ? 10.774 20.067 -5.179 1.00 93.94 77 TYR A O 1
ATOM 634 N N . GLU A 1 78 ? 9.457 18.712 -6.399 1.00 96.25 78 GLU A N 1
ATOM 635 C CA . GLU A 1 78 ? 9.070 19.667 -7.429 1.00 96.25 78 GLU A CA 1
ATOM 636 C C . GLU A 1 78 ? 7.555 19.606 -7.626 1.00 96.25 78 GLU A C 1
ATOM 638 O O . GLU A 1 78 ? 6.949 18.540 -7.539 1.00 96.25 78 GLU A O 1
ATOM 643 N N . LYS A 1 79 ? 6.936 20.744 -7.961 1.00 93.75 79 LYS A N 1
ATOM 644 C CA . LYS A 1 79 ? 5.473 20.853 -8.108 1.00 93.75 79 LYS A CA 1
ATOM 645 C C . LYS A 1 79 ? 4.880 19.845 -9.106 1.00 93.75 79 LYS A C 1
ATOM 647 O O . LYS A 1 79 ? 3.726 19.462 -8.982 1.00 93.75 79 LYS A O 1
ATOM 652 N N . GLY A 1 80 ? 5.663 19.413 -10.096 1.00 94.62 80 GLY A N 1
ATOM 653 C CA . GLY A 1 80 ? 5.234 18.400 -11.063 1.00 94.62 80 GLY A CA 1
ATOM 654 C C . GLY A 1 80 ? 4.967 17.016 -10.456 1.00 94.62 80 GLY A C 1
ATOM 655 O O . GLY A 1 80 ? 4.238 16.243 -11.070 1.00 94.62 80 GLY A O 1
ATOM 656 N N . GLY A 1 81 ? 5.533 16.704 -9.283 1.00 96.94 81 GLY A N 1
ATOM 657 C CA . GLY A 1 81 ? 5.368 15.416 -8.602 1.00 96.94 81 GLY A CA 1
ATOM 658 C C . GLY A 1 81 ? 4.073 15.273 -7.805 1.00 96.94 81 GLY A C 1
ATOM 659 O O . GLY A 1 81 ? 3.560 14.167 -7.695 1.00 96.94 81 GLY A O 1
ATOM 660 N N . GLU A 1 82 ? 3.497 16.382 -7.332 1.00 96.38 82 GLU A N 1
ATOM 661 C CA . GLU A 1 82 ? 2.350 16.395 -6.407 1.00 96.38 82 GLU A CA 1
ATOM 662 C C . GLU A 1 82 ? 1.167 15.506 -6.855 1.00 96.38 82 GLU A C 1
ATOM 664 O O . GLU A 1 82 ? 0.707 14.697 -6.050 1.00 96.38 82 GLU A O 1
ATOM 669 N N . PRO A 1 83 ? 0.698 15.527 -8.124 1.00 96.56 83 PRO A N 1
ATOM 670 C CA . PRO A 1 83 ? -0.390 14.637 -8.541 1.00 96.56 83 PRO A CA 1
ATOM 671 C C . PRO A 1 83 ? -0.040 13.145 -8.431 1.00 96.56 83 PRO A C 1
ATOM 673 O O . PRO A 1 83 ? -0.905 12.323 -8.141 1.00 96.56 83 PRO A O 1
ATOM 676 N N . TYR A 1 84 ? 1.225 12.788 -8.664 1.00 97.38 84 TYR A N 1
ATOM 677 C CA . TYR A 1 84 ? 1.698 11.407 -8.600 1.00 97.38 84 TYR A CA 1
ATOM 678 C C . TYR A 1 84 ? 1.948 10.959 -7.166 1.00 97.38 84 TYR A C 1
ATOM 680 O O . TYR A 1 84 ? 1.653 9.815 -6.843 1.00 97.38 84 TYR A O 1
ATOM 688 N N . GLU A 1 85 ? 2.457 11.846 -6.312 1.00 96.94 85 GLU A N 1
ATOM 689 C CA . GLU A 1 85 ? 2.568 11.610 -4.872 1.00 96.94 85 GLU A CA 1
ATOM 690 C C . GLU A 1 85 ? 1.204 11.254 -4.275 1.00 96.94 85 GLU A C 1
ATOM 692 O O . GLU A 1 85 ? 1.059 10.186 -3.679 1.00 96.94 85 GLU A O 1
ATOM 697 N N . LEU A 1 86 ? 0.188 12.087 -4.524 1.00 96.88 86 LEU A N 1
ATOM 698 C CA . LEU A 1 86 ? -1.169 11.850 -4.030 1.00 96.88 86 LEU A CA 1
ATOM 699 C C . LEU A 1 86 ? -1.737 10.518 -4.539 1.00 96.88 86 LEU A C 1
ATOM 701 O O . LEU A 1 86 ? -2.385 9.791 -3.789 1.00 96.88 86 LEU A O 1
ATOM 705 N N . ALA A 1 87 ? -1.474 10.160 -5.795 1.00 96.94 87 ALA A N 1
ATOM 706 C CA . ALA A 1 87 ? -1.960 8.906 -6.361 1.00 96.94 87 ALA A CA 1
ATOM 707 C C . ALA A 1 87 ? -1.223 7.674 -5.830 1.00 96.94 87 ALA A C 1
ATOM 709 O O . ALA A 1 87 ? -1.863 6.675 -5.495 1.00 96.94 87 ALA A O 1
ATOM 710 N N . ILE A 1 88 ? 0.105 7.740 -5.710 1.00 97.12 88 ILE A N 1
ATOM 711 C CA . ILE A 1 88 ? 0.937 6.649 -5.184 1.00 97.12 88 ILE A CA 1
ATOM 712 C C . ILE A 1 88 ? 0.636 6.412 -3.700 1.00 97.12 88 ILE A C 1
ATOM 714 O O . ILE A 1 88 ? 0.571 5.257 -3.283 1.00 97.12 88 ILE A O 1
ATOM 718 N N . ASN A 1 89 ? 0.371 7.469 -2.927 1.00 96.69 89 ASN A N 1
ATOM 719 C CA . ASN A 1 89 ? -0.077 7.377 -1.532 1.00 96.69 89 ASN A CA 1
ATOM 720 C C . ASN A 1 89 ? -1.554 6.973 -1.384 1.00 96.69 89 ASN A C 1
ATOM 722 O O . ASN A 1 89 ? -2.056 6.872 -0.267 1.00 96.69 89 ASN A O 1
ATOM 726 N N . GLY A 1 90 ? -2.269 6.749 -2.491 1.00 95.62 90 GLY A N 1
ATOM 727 C CA . GLY A 1 90 ? -3.672 6.348 -2.469 1.00 95.62 90 GLY A CA 1
ATOM 728 C C . GLY A 1 90 ? -4.652 7.458 -2.086 1.00 95.62 90 GLY A C 1
ATOM 729 O O . GLY A 1 90 ? -5.843 7.179 -1.961 1.00 95.62 90 GLY A O 1
ATOM 730 N N . GLU A 1 91 ? -4.186 8.698 -1.936 1.00 95.44 91 GLU A N 1
ATOM 731 C CA . GLU A 1 91 ? -4.985 9.856 -1.528 1.00 95.44 91 GLU A CA 1
ATOM 732 C C . GLU A 1 91 ? -5.889 10.350 -2.655 1.00 95.44 91 GLU A C 1
ATOM 734 O O . GLU A 1 91 ? -7.051 10.676 -2.414 1.00 95.44 91 GLU A O 1
ATOM 739 N N . ARG A 1 92 ? -5.380 10.406 -3.894 1.00 95.81 92 ARG A N 1
ATOM 740 C CA . ARG A 1 92 ? -6.147 10.951 -5.021 1.00 95.81 92 ARG A CA 1
ATOM 741 C C . ARG A 1 92 ? -5.678 10.461 -6.387 1.00 95.81 92 ARG A C 1
ATOM 743 O O . ARG A 1 92 ? -4.486 10.433 -6.645 1.00 95.81 92 ARG A O 1
ATOM 750 N N . THR A 1 93 ? -6.599 10.132 -7.287 1.00 94.44 93 THR A N 1
ATOM 751 C CA . THR A 1 93 ? -6.305 9.822 -8.697 1.00 94.44 93 THR A CA 1
ATOM 752 C C . THR A 1 93 ? -5.775 11.044 -9.458 1.00 94.44 93 THR A C 1
ATOM 754 O O . THR A 1 93 ? -5.983 12.187 -9.048 1.00 94.44 93 THR A O 1
ATOM 757 N N . LEU A 1 94 ? -5.115 10.821 -10.604 1.00 92.31 94 LEU A N 1
ATOM 758 C CA . LEU A 1 94 ? -4.535 11.904 -11.418 1.00 92.31 94 LEU A CA 1
ATOM 759 C C . LEU A 1 94 ? -5.570 12.899 -11.957 1.00 92.31 94 LEU A C 1
ATOM 761 O O . LEU A 1 94 ? -5.269 14.080 -12.109 1.00 92.31 94 LEU A O 1
ATOM 765 N N . ASP A 1 95 ? -6.779 12.430 -12.257 1.00 91.12 95 ASP A N 1
ATOM 766 C CA . ASP A 1 95 ? -7.897 13.280 -12.677 1.00 91.12 95 ASP A CA 1
ATOM 767 C C . ASP A 1 95 ? -8.598 13.966 -11.488 1.00 91.12 95 ASP A C 1
ATOM 769 O O . ASP A 1 95 ? -9.487 14.798 -11.672 1.00 91.12 95 ASP A O 1
ATOM 773 N N . GLY A 1 96 ? -8.197 13.627 -10.262 1.00 90.12 96 GLY A N 1
ATOM 774 C CA . GLY A 1 96 ? -8.772 14.132 -9.031 1.00 90.12 96 GLY A CA 1
ATOM 775 C C . GLY A 1 96 ? -10.178 13.621 -8.731 1.00 90.12 96 GLY A C 1
ATOM 776 O O . GLY A 1 96 ? -10.807 14.147 -7.810 1.00 90.12 96 GLY A O 1
ATOM 777 N N . SER A 1 97 ? -10.705 12.647 -9.468 1.00 90.31 97 SER A N 1
ATOM 778 C CA . SER A 1 97 ? -12.094 12.217 -9.306 1.00 90.31 97 SER A CA 1
ATOM 779 C C . SER A 1 97 ? -12.344 11.472 -7.994 1.00 90.31 97 SER A C 1
ATOM 781 O O . SER A 1 97 ? -13.444 11.577 -7.453 1.00 90.31 97 SER A O 1
ATOM 783 N N . ARG A 1 98 ? -11.339 10.757 -7.467 1.00 92.75 98 ARG A N 1
ATOM 784 C CA . ARG A 1 98 ? -11.500 9.849 -6.321 1.00 92.75 98 ARG A CA 1
ATOM 785 C C . ARG A 1 98 ? -10.180 9.500 -5.623 1.00 92.75 98 ARG A C 1
ATOM 787 O O . ARG A 1 98 ? -9.128 9.979 -6.041 1.00 92.75 98 ARG A O 1
ATOM 794 N N . GLY A 1 99 ? -10.217 8.677 -4.574 1.00 92.88 99 GLY A N 1
ATOM 795 C CA . GLY A 1 99 ? -9.015 8.155 -3.912 1.00 92.88 99 GLY A CA 1
ATOM 796 C C . GLY A 1 99 ? -8.254 7.132 -4.769 1.00 92.88 99 GLY A C 1
ATOM 797 O O . GLY A 1 99 ? -8.855 6.316 -5.465 1.00 92.88 99 GLY A O 1
ATOM 798 N N . GLY A 1 100 ? -6.917 7.133 -4.707 1.00 90.81 100 GLY A N 1
ATOM 799 C CA . GLY A 1 100 ? -6.075 6.196 -5.475 1.00 90.81 100 GLY A CA 1
ATOM 800 C C . GLY A 1 100 ? -6.181 4.735 -5.008 1.00 90.81 100 GLY A C 1
ATOM 801 O O . GLY A 1 100 ? -5.967 3.807 -5.791 1.00 90.81 100 GLY A O 1
ATOM 802 N N . TRP A 1 101 ? -6.556 4.520 -3.743 1.00 95.62 101 TRP A N 1
ATOM 803 C CA . TRP A 1 101 ? -6.892 3.206 -3.177 1.00 95.62 101 TRP A CA 1
ATOM 804 C C . TRP A 1 101 ? -8.370 3.142 -2.786 1.00 95.62 101 TRP A C 1
ATOM 806 O O . TRP A 1 101 ? -8.717 2.771 -1.665 1.00 95.62 101 TRP A O 1
ATOM 816 N N . GLU A 1 102 ? -9.245 3.557 -3.693 1.00 95.31 102 GLU A N 1
ATOM 817 C CA . GLU A 1 102 ? -10.694 3.476 -3.528 1.00 95.31 102 GLU A CA 1
ATOM 818 C C . GLU A 1 102 ? -11.267 2.350 -4.402 1.00 95.31 102 GLU A C 1
ATOM 820 O O . GLU A 1 102 ? -10.804 2.122 -5.521 1.00 95.31 102 GLU A O 1
ATOM 825 N N . LEU A 1 103 ? -12.259 1.613 -3.894 1.00 96.88 103 LEU A N 1
ATOM 826 C CA . LEU A 1 103 ? -12.891 0.506 -4.621 1.00 96.88 103 LEU A CA 1
ATOM 827 C C . LEU A 1 103 ? -13.987 1.016 -5.576 1.00 96.88 103 LEU A C 1
ATOM 829 O O . LEU A 1 103 ? -14.759 1.885 -5.179 1.00 96.88 103 LEU A O 1
ATOM 833 N N . PRO A 1 104 ? -14.118 0.491 -6.809 1.00 95.69 104 PRO A N 1
ATOM 834 C CA . PRO A 1 104 ? -13.241 -0.492 -7.445 1.00 95.69 104 PRO A CA 1
ATOM 835 C C . PRO A 1 104 ? -11.907 0.133 -7.874 1.00 95.69 104 PRO A C 1
ATOM 837 O O . PRO A 1 104 ? -11.870 1.294 -8.279 1.00 95.69 104 PRO A O 1
ATOM 840 N N . LEU A 1 105 ? -10.827 -0.650 -7.813 1.00 95.06 105 LEU A N 1
ATOM 841 C CA . LEU A 1 105 ? -9.482 -0.197 -8.178 1.00 95.06 105 LEU A CA 1
ATOM 842 C C . LEU A 1 105 ? -9.342 0.016 -9.689 1.00 95.06 105 LEU A C 1
ATOM 844 O O . LEU A 1 105 ? -9.731 -0.837 -10.485 1.00 95.06 105 LEU A O 1
ATOM 848 N N . GLU A 1 106 ? -8.697 1.113 -10.082 1.00 93.62 106 GLU A N 1
ATOM 849 C CA . GLU A 1 106 ? -8.380 1.364 -11.488 1.00 93.62 106 GLU A CA 1
ATOM 850 C C . GLU A 1 106 ? -7.197 0.512 -11.973 1.00 93.62 106 GLU A C 1
ATOM 852 O O . GLU A 1 106 ? -6.190 0.383 -11.260 1.00 93.62 106 GLU A O 1
ATOM 857 N N . PRO A 1 107 ? -7.243 -0.025 -13.203 1.00 93.94 107 PRO A N 1
ATOM 858 C CA . PRO A 1 107 ? -6.079 -0.638 -13.823 1.00 93.94 107 PRO A CA 1
ATOM 859 C C . PRO A 1 107 ? -4.902 0.337 -13.886 1.00 93.94 107 PRO A C 1
ATOM 861 O O . PRO A 1 107 ? -5.061 1.532 -14.137 1.00 93.94 107 PRO A O 1
ATOM 864 N N . HIS A 1 108 ? -3.705 -0.191 -13.670 1.00 95.44 108 HIS A N 1
ATOM 865 C CA . HIS A 1 108 ? -2.435 0.522 -13.769 1.00 95.44 108 HIS A CA 1
ATOM 866 C C . HIS A 1 108 ? -2.330 1.789 -12.909 1.00 95.44 108 HIS A C 1
ATOM 868 O O . HIS A 1 108 ? -1.625 2.731 -13.280 1.00 95.44 108 HIS A O 1
ATOM 874 N N . LEU A 1 109 ? -3.086 1.855 -11.807 1.00 94.25 109 LEU A N 1
ATOM 875 C CA . LEU A 1 109 ? -3.205 3.051 -10.969 1.00 94.25 109 LEU A CA 1
ATOM 876 C C . LEU A 1 109 ? -3.486 4.308 -11.820 1.00 94.25 109 LEU A C 1
ATOM 878 O O . LEU A 1 109 ? -2.747 5.288 -11.769 1.00 94.25 109 LEU A O 1
ATOM 882 N N . GLY A 1 110 ? -4.478 4.234 -12.710 1.00 92.69 110 GLY A N 1
ATOM 883 C CA . GLY A 1 110 ? -4.831 5.356 -13.589 1.00 92.69 110 GLY A CA 1
ATOM 884 C C . GLY A 1 110 ? -3.744 5.716 -14.613 1.00 92.69 110 GLY A C 1
ATOM 885 O O . GLY A 1 110 ? -3.701 6.833 -15.120 1.00 92.69 110 GLY A O 1
ATOM 886 N N . GLY A 1 111 ? -2.836 4.784 -14.917 1.00 93.38 111 GLY A N 1
ATOM 887 C CA . GLY A 1 111 ? -1.742 4.968 -15.870 1.00 93.38 111 GLY A CA 1
ATOM 888 C C . GLY A 1 111 ? -0.377 5.296 -15.255 1.00 93.38 111 GLY A C 1
ATOM 889 O O . GLY A 1 111 ? 0.566 5.575 -15.996 1.00 93.38 111 GLY A O 1
ATOM 890 N N . ILE A 1 112 ? -0.259 5.258 -13.928 1.00 94.50 112 ILE A N 1
ATOM 891 C CA . ILE A 1 112 ? 0.959 5.599 -13.183 1.00 94.50 112 ILE A CA 1
ATOM 892 C C . ILE A 1 112 ? 1.917 4.411 -13.093 1.00 94.50 112 ILE A C 1
ATOM 894 O O . ILE A 1 112 ? 3.088 4.523 -13.462 1.00 94.50 112 ILE A O 1
ATOM 898 N N . GLU A 1 113 ? 1.421 3.274 -12.609 1.00 96.06 113 GLU A N 1
ATOM 899 C CA . GLU A 1 113 ? 2.214 2.082 -12.312 1.00 96.06 113 GLU A CA 1
ATOM 900 C C . GLU A 1 113 ? 1.610 0.878 -13.044 1.00 96.06 113 GLU A C 1
ATOM 902 O O . GLU A 1 113 ? 0.464 0.521 -12.771 1.00 96.06 113 GLU A O 1
ATOM 907 N N . PRO A 1 114 ? 2.333 0.239 -13.982 1.00 96.31 114 PRO A N 1
ATOM 908 C CA . PRO A 1 114 ? 1.829 -0.947 -14.665 1.00 96.31 114 PRO A CA 1
ATOM 909 C C . PRO A 1 114 ? 1.488 -2.078 -13.688 1.00 96.31 114 PRO A C 1
ATOM 911 O O . PRO A 1 114 ? 2.257 -2.394 -12.781 1.00 96.31 114 PRO A O 1
ATOM 914 N N . ASP A 1 115 ? 0.356 -2.737 -13.928 1.00 95.56 115 ASP A N 1
ATOM 915 C CA . ASP A 1 115 ? -0.086 -3.856 -13.096 1.00 95.56 115 ASP A CA 1
ATOM 916 C C . ASP A 1 115 ? 0.728 -5.110 -13.397 1.00 95.56 115 ASP A C 1
ATOM 918 O O . ASP A 1 115 ? 1.104 -5.386 -14.540 1.00 95.56 115 ASP A O 1
ATOM 922 N N . TRP A 1 116 ? 0.942 -5.917 -12.361 1.00 95.56 116 TRP A N 1
ATOM 923 C CA . TRP A 1 116 ? 1.682 -7.167 -12.470 1.00 95.56 116 TRP A CA 1
ATOM 924 C C . TRP A 1 116 ? 0.770 -8.285 -12.965 1.00 95.56 116 TRP A C 1
ATOM 926 O O . TRP A 1 116 ? 0.219 -9.067 -12.191 1.00 95.56 116 TRP A O 1
ATOM 936 N N . THR A 1 117 ? 0.620 -8.364 -14.283 1.00 91.44 117 THR A N 1
ATOM 937 C CA . THR A 1 117 ? -0.278 -9.318 -14.960 1.00 91.44 117 THR A CA 1
ATOM 938 C C . THR A 1 117 ? 0.084 -10.792 -14.736 1.00 91.44 117 THR A C 1
ATOM 940 O O . THR A 1 117 ? -0.754 -11.669 -14.923 1.00 91.44 117 THR A O 1
ATOM 943 N N . TRP A 1 11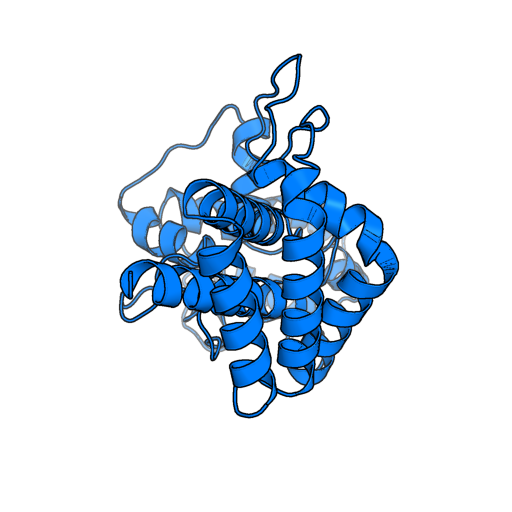8 ? 1.304 -11.084 -14.279 1.00 93.56 118 TRP A N 1
ATOM 944 C CA . TRP A 1 118 ? 1.768 -12.436 -13.943 1.00 93.56 118 TRP A CA 1
ATOM 945 C C . TRP A 1 118 ? 1.332 -12.923 -12.549 1.00 93.56 118 TRP A C 1
ATOM 947 O O . TRP A 1 118 ? 1.631 -14.053 -12.171 1.00 93.56 118 TRP A O 1
ATOM 957 N N . CYS A 1 119 ? 0.632 -12.100 -11.759 1.00 93.25 119 CYS A N 1
ATOM 958 C CA . CYS A 1 119 ? 0.233 -12.441 -10.386 1.00 93.25 119 CYS A CA 1
ATOM 959 C C . CYS A 1 119 ? -1.130 -13.148 -10.271 1.00 93.25 119 CYS A C 1
ATOM 961 O O . CYS A 1 119 ? -1.617 -13.353 -9.160 1.00 93.25 119 CYS A O 1
ATOM 963 N N . GLY A 1 120 ? -1.727 -13.550 -11.395 1.00 93.25 120 GLY A N 1
ATOM 964 C CA . GLY A 1 120 ? -3.066 -14.135 -11.441 1.00 93.25 120 GLY A CA 1
ATOM 965 C C . GLY A 1 120 ? -4.165 -13.081 -11.576 1.00 93.25 120 GLY A C 1
ATOM 966 O O . GLY A 1 120 ? -3.904 -11.930 -11.921 1.00 93.25 120 GLY A O 1
ATOM 967 N N . ASP A 1 121 ? -5.407 -13.503 -11.347 1.00 96.00 121 ASP A N 1
ATOM 968 C CA . ASP A 1 121 ? -6.580 -12.633 -11.426 1.00 96.00 121 ASP A CA 1
ATOM 969 C C . ASP A 1 121 ? -6.831 -11.856 -10.122 1.00 96.00 121 ASP A C 1
ATOM 971 O O . ASP A 1 121 ? -6.162 -12.039 -9.101 1.00 96.00 121 ASP A O 1
ATOM 975 N N . GLU A 1 122 ? -7.831 -10.973 -10.149 1.00 95.94 122 GLU A N 1
ATOM 976 C CA . GLU A 1 122 ? -8.241 -10.195 -8.978 1.00 95.94 122 GLU A CA 1
ATOM 977 C C . GLU A 1 122 ? -8.609 -11.090 -7.783 1.00 95.94 122 GLU A C 1
ATOM 979 O O . GLU A 1 122 ? -8.272 -10.785 -6.638 1.00 95.94 122 GLU A O 1
ATOM 984 N N . GLY A 1 123 ? -9.253 -12.232 -8.043 1.00 97.75 123 GLY A N 1
ATOM 985 C CA . GLY A 1 123 ? -9.588 -13.207 -7.012 1.00 97.75 123 GLY A CA 1
ATOM 986 C C . GLY A 1 123 ? -8.344 -13.815 -6.359 1.00 97.75 123 GLY A C 1
ATOM 987 O O . GLY A 1 123 ? -8.326 -14.020 -5.148 1.00 97.75 123 GLY A O 1
ATOM 988 N N . ALA A 1 124 ? -7.288 -14.090 -7.126 1.00 97.88 124 ALA A N 1
ATOM 989 C CA . ALA A 1 124 ? -6.017 -14.587 -6.609 1.00 97.88 124 ALA A CA 1
ATOM 990 C C . ALA A 1 124 ? -5.323 -13.539 -5.735 1.00 97.88 124 ALA A C 1
ATOM 992 O O . ALA A 1 124 ? -4.839 -13.881 -4.657 1.00 97.88 124 ALA A O 1
ATOM 993 N N . ALA A 1 125 ? -5.347 -12.272 -6.154 1.00 98.06 125 ALA A N 1
ATOM 994 C CA . ALA A 1 125 ? -4.827 -11.156 -5.368 1.00 98.06 125 ALA A CA 1
ATOM 995 C C . ALA A 1 125 ? -5.559 -11.009 -4.022 1.00 98.06 125 ALA A C 1
ATOM 997 O O . ALA A 1 125 ? -4.927 -10.898 -2.972 1.00 98.06 125 ALA A O 1
ATOM 998 N N . LYS A 1 126 ? -6.895 -11.073 -4.044 1.00 98.56 126 LYS A N 1
ATOM 999 C CA . LYS A 1 126 ? -7.743 -11.030 -2.844 1.00 98.56 126 LYS A CA 1
ATOM 1000 C C . LYS A 1 126 ? -7.480 -12.209 -1.904 1.00 98.56 126 LYS A C 1
ATOM 1002 O O . LYS A 1 126 ? -7.288 -12.005 -0.708 1.00 98.56 126 LYS A O 1
ATOM 1007 N N . ARG A 1 127 ? -7.393 -13.433 -2.440 1.00 98.62 127 ARG A N 1
ATOM 1008 C CA . ARG A 1 127 ? -7.064 -14.637 -1.655 1.00 98.62 127 ARG A CA 1
ATOM 1009 C C . ARG A 1 127 ? -5.678 -14.559 -1.021 1.00 98.62 127 ARG A C 1
ATOM 1011 O O . ARG A 1 127 ? -5.542 -14.934 0.135 1.00 98.62 127 ARG A O 1
ATOM 1018 N N . GLU A 1 128 ? -4.673 -14.052 -1.736 1.00 98.50 128 GLU A N 1
ATOM 1019 C CA . GLU A 1 128 ? -3.337 -13.831 -1.166 1.00 98.50 128 GLU A CA 1
ATOM 1020 C C . GLU A 1 128 ? -3.385 -12.839 -0.001 1.00 98.50 128 GLU A C 1
ATOM 1022 O O . GLU A 1 128 ? -2.824 -13.125 1.051 1.00 98.50 128 GLU A O 1
ATOM 1027 N N . ALA A 1 129 ? -4.074 -11.703 -0.148 1.00 98.69 129 ALA A N 1
ATOM 1028 C CA . ALA A 1 129 ? -4.199 -10.731 0.938 1.00 98.69 129 ALA A CA 1
ATOM 1029 C C . ALA A 1 129 ? -4.821 -11.360 2.200 1.00 98.69 129 ALA A C 1
ATOM 1031 O O . ALA A 1 129 ? -4.302 -11.175 3.302 1.00 98.69 129 ALA A O 1
ATOM 1032 N N . VAL A 1 130 ? -5.885 -12.154 2.038 1.00 98.75 130 VAL A N 1
ATOM 1033 C CA . VAL A 1 130 ? -6.542 -12.865 3.148 1.00 98.75 130 VAL A CA 1
ATOM 1034 C C . VAL A 1 130 ? -5.634 -13.928 3.764 1.00 98.75 130 VAL A C 1
ATOM 1036 O O . VAL A 1 130 ? -5.539 -14.009 4.988 1.00 98.75 130 VAL A O 1
ATOM 1039 N N . ASP A 1 131 ? -4.935 -14.714 2.946 1.00 98.56 131 ASP A N 1
ATOM 1040 C CA . ASP A 1 131 ? -3.979 -15.722 3.419 1.00 98.56 131 ASP A CA 1
ATOM 1041 C C . ASP A 1 131 ? -2.885 -15.074 4.282 1.00 98.56 131 ASP A C 1
ATOM 1043 O O . ASP A 1 131 ? -2.642 -15.492 5.413 1.00 98.56 131 ASP A O 1
ATOM 1047 N N . ARG A 1 132 ? -2.304 -13.957 3.821 1.00 97.94 132 ARG A N 1
ATOM 1048 C CA . ARG A 1 132 ? -1.275 -13.219 4.574 1.00 97.94 132 ARG A CA 1
ATOM 1049 C C . ARG A 1 132 ? -1.800 -12.609 5.871 1.00 97.94 132 ARG A C 1
ATOM 1051 O O . ARG A 1 132 ? -1.099 -12.669 6.882 1.00 97.94 132 ARG A O 1
ATOM 1058 N N . LEU A 1 133 ? -3.009 -12.042 5.863 1.00 97.38 133 LEU A N 1
ATOM 1059 C CA . LEU A 1 133 ? -3.639 -11.498 7.069 1.00 97.38 133 LEU A CA 1
ATOM 1060 C C . LEU A 1 133 ? -3.921 -12.592 8.104 1.00 97.38 133 LEU A C 1
ATOM 1062 O O . LEU A 1 133 ? -3.581 -12.449 9.276 1.00 97.38 133 LEU A O 1
ATOM 1066 N N . THR A 1 134 ? -4.537 -13.692 7.678 1.00 96.94 134 THR A N 1
ATOM 1067 C CA . THR A 1 134 ? -5.005 -14.744 8.591 1.00 96.94 134 THR A CA 1
ATOM 1068 C C . THR A 1 134 ? -3.861 -15.596 9.138 1.00 96.94 134 THR A C 1
ATOM 1070 O O . THR A 1 134 ? -3.869 -15.930 10.327 1.00 96.94 134 THR A O 1
ATOM 1073 N N . ALA A 1 135 ? -2.828 -15.859 8.328 1.00 97.62 135 ALA A N 1
ATOM 1074 C CA . ALA A 1 135 ? -1.655 -16.635 8.728 1.00 97.62 135 ALA A CA 1
ATOM 1075 C C . ALA A 1 135 ? -0.853 -16.007 9.884 1.00 97.62 135 ALA A C 1
ATOM 1077 O O . ALA A 1 135 ? -0.086 -16.708 10.542 1.00 97.62 135 ALA A O 1
ATOM 1078 N N . ASN A 1 136 ? -1.010 -14.702 10.141 1.00 96.75 136 ASN A N 1
ATOM 1079 C CA . ASN A 1 136 ? -0.268 -13.991 11.185 1.00 96.75 136 ASN A CA 1
ATOM 1080 C C . ASN A 1 136 ? -1.134 -12.977 11.963 1.00 96.75 136 ASN A C 1
ATOM 1082 O O . ASN A 1 136 ? -0.625 -11.961 12.442 1.00 96.75 136 ASN A O 1
ATOM 1086 N N . HIS A 1 137 ? -2.441 -13.237 12.068 1.00 96.69 137 HIS A N 1
ATOM 1087 C CA . HIS A 1 137 ? -3.433 -12.263 12.540 1.00 96.69 137 HIS A CA 1
ATOM 1088 C C . HIS A 1 137 ? -3.118 -11.670 13.923 1.00 96.69 137 HIS A C 1
ATOM 1090 O O . HIS A 1 137 ? -3.155 -10.454 14.065 1.00 96.69 137 HIS A O 1
ATOM 1096 N N . GLU A 1 138 ? -2.718 -12.470 14.919 1.00 97.25 138 GLU A N 1
ATOM 1097 C CA . GLU A 1 138 ? -2.414 -11.963 16.271 1.00 97.25 138 GLU A CA 1
ATOM 1098 C C . GLU A 1 138 ? -1.303 -10.898 16.258 1.00 97.25 138 GLU A C 1
ATOM 1100 O O . GLU A 1 138 ? -1.417 -9.826 16.863 1.00 97.25 138 GLU A O 1
ATOM 1105 N N . ASN A 1 139 ? -0.228 -11.168 15.511 1.00 97.88 139 ASN A N 1
ATOM 1106 C CA . ASN A 1 139 ? 0.889 -10.239 15.370 1.00 97.88 139 ASN A CA 1
ATOM 1107 C C . ASN A 1 139 ? 0.512 -9.032 14.512 1.00 97.88 139 ASN A C 1
ATOM 1109 O O . ASN A 1 139 ? 0.974 -7.931 14.799 1.00 97.88 139 ASN A O 1
ATOM 1113 N N . ILE A 1 140 ? -0.321 -9.218 13.485 1.00 98.06 140 ILE A N 1
ATOM 1114 C CA . ILE A 1 140 ? -0.800 -8.131 12.623 1.00 98.06 140 ILE A CA 1
ATOM 1115 C C . ILE A 1 140 ? -1.708 -7.184 13.402 1.00 98.06 140 ILE A C 1
ATOM 1117 O O . ILE A 1 140 ? -1.517 -5.978 13.301 1.00 98.06 140 ILE A O 1
ATOM 1121 N N . VAL A 1 141 ? -2.626 -7.694 14.225 1.00 98.62 141 VAL A N 1
ATOM 1122 C CA . VAL A 1 141 ? -3.471 -6.878 15.110 1.00 98.62 141 VAL A CA 1
ATOM 1123 C C . VAL A 1 141 ? -2.593 -6.073 16.060 1.00 98.62 141 VAL A C 1
ATOM 1125 O O . VAL A 1 141 ? -2.702 -4.852 16.123 1.00 98.62 141 VAL A O 1
ATOM 1128 N N . SER A 1 142 ? -1.646 -6.732 16.735 1.00 97.75 142 SER A N 1
ATOM 1129 C CA . SER A 1 142 ? -0.702 -6.048 17.622 1.00 97.75 142 SER A CA 1
ATOM 1130 C C . SER A 1 142 ? 0.145 -5.007 16.888 1.00 97.75 142 SER A C 1
ATOM 1132 O O . SER A 1 142 ? 0.380 -3.918 17.401 1.00 97.75 142 SER A O 1
ATOM 1134 N N . PHE A 1 143 ? 0.582 -5.301 15.668 1.00 97.06 143 PHE A N 1
ATOM 1135 C CA . PHE A 1 143 ? 1.350 -4.372 14.852 1.00 97.06 143 PHE A CA 1
ATOM 1136 C C . PHE A 1 143 ? 0.512 -3.171 14.390 1.00 97.06 143 PHE A C 1
ATOM 1138 O O . PHE A 1 143 ? 0.962 -2.036 14.528 1.00 97.06 143 PHE A O 1
ATOM 1145 N N . ALA A 1 144 ? -0.707 -3.400 13.903 1.00 98.12 144 ALA A N 1
ATOM 1146 C CA . ALA A 1 144 ? -1.647 -2.367 13.482 1.00 98.12 144 ALA A CA 1
ATOM 1147 C C . ALA A 1 144 ? -1.967 -1.406 14.634 1.00 98.12 144 ALA A C 1
ATOM 1149 O O . ALA A 1 144 ? -1.889 -0.191 14.469 1.00 98.12 144 ALA A O 1
ATOM 1150 N N . SER A 1 145 ? -2.200 -1.939 15.839 1.00 98.31 145 SER A N 1
ATOM 1151 C CA . SER A 1 145 ? -2.474 -1.161 17.056 1.00 98.31 145 SER A CA 1
ATOM 1152 C C . SER A 1 145 ? -1.348 -0.208 17.485 1.00 98.31 145 SER A C 1
ATOM 1154 O O . SER A 1 145 ? -1.536 0.590 18.404 1.00 98.31 145 SER A O 1
ATOM 1156 N N . ARG A 1 146 ? -0.177 -0.233 16.833 1.00 96.69 146 ARG A N 1
ATOM 1157 C CA . ARG A 1 146 ? 0.860 0.803 16.989 1.00 96.69 146 ARG A CA 1
ATOM 1158 C C . ARG A 1 146 ? 0.425 2.162 16.446 1.00 96.69 146 ARG A C 1
ATOM 1160 O O . ARG A 1 146 ? 0.946 3.164 16.925 1.00 96.69 146 ARG A O 1
ATOM 1167 N N . GLY A 1 147 ? -0.541 2.215 15.524 1.00 96.38 147 GLY A N 1
ATOM 1168 C CA . GLY A 1 147 ? -1.093 3.472 15.007 1.00 96.38 147 GLY A CA 1
ATOM 1169 C C . GLY A 1 147 ? -1.761 4.332 16.084 1.00 96.38 147 GLY A C 1
ATOM 1170 O O . GLY A 1 147 ? -1.578 5.544 16.095 1.00 96.38 147 GLY A O 1
ATOM 1171 N N . ALA A 1 148 ? -2.449 3.704 17.043 1.00 97.19 148 ALA A N 1
ATOM 1172 C CA . ALA A 1 148 ? -2.974 4.353 18.254 1.00 97.19 148 ALA A CA 1
ATOM 1173 C C . ALA A 1 148 ? -2.013 4.302 19.452 1.00 97.19 148 ALA A C 1
ATOM 1175 O O . ALA A 1 148 ? -2.386 4.631 20.579 1.00 97.19 148 ALA A O 1
ATOM 1176 N N . GLY A 1 149 ? -0.811 3.779 19.226 1.00 94.81 149 GLY A N 1
ATOM 1177 C CA . GLY A 1 149 ? 0.168 3.468 20.246 1.00 94.81 149 GLY A CA 1
ATOM 1178 C C . GLY A 1 149 ? 1.053 4.649 20.618 1.00 94.81 149 GLY A C 1
ATOM 1179 O O . GLY A 1 149 ? 0.748 5.819 20.394 1.00 94.81 149 GLY A O 1
ATOM 1180 N N . ARG A 1 150 ? 2.208 4.325 21.197 1.00 92.94 150 ARG A N 1
ATOM 1181 C CA . ARG A 1 150 ? 3.235 5.309 21.551 1.00 92.94 150 ARG A CA 1
ATOM 1182 C C . ARG A 1 150 ? 4.460 5.125 20.673 1.00 92.94 150 ARG A C 1
ATOM 1184 O O . ARG A 1 150 ? 4.876 3.997 20.403 1.00 92.94 150 ARG A O 1
ATOM 1191 N N . LYS A 1 151 ? 5.066 6.249 20.283 1.00 88.69 151 LYS A N 1
ATOM 1192 C CA . LYS A 1 151 ? 6.366 6.256 19.606 1.00 88.69 151 LYS A CA 1
ATOM 1193 C C . LYS A 1 151 ? 7.406 5.546 20.464 1.00 88.69 151 LYS A C 1
ATOM 1195 O O . LYS A 1 151 ? 7.399 5.665 21.692 1.00 88.69 151 LYS A O 1
ATOM 1200 N N . GLY A 1 152 ? 8.288 4.823 19.798 1.00 87.00 152 GLY A N 1
ATOM 1201 C CA . GLY A 1 152 ? 9.374 4.119 20.434 1.00 87.00 152 GLY A CA 1
ATOM 1202 C C . GLY A 1 152 ? 10.464 5.046 20.955 1.00 87.00 152 GLY A C 1
ATOM 1203 O O . GLY A 1 152 ? 10.607 6.196 20.535 1.00 87.00 152 GLY A O 1
ATOM 1204 N N . SER A 1 153 ? 11.250 4.519 21.891 1.00 87.06 153 SER A N 1
ATOM 1205 C CA . SER A 1 153 ? 12.452 5.169 22.408 1.00 87.06 153 SER A CA 1
ATOM 1206 C C . SER A 1 153 ? 13.635 4.205 22.286 1.00 87.06 153 SER A C 1
ATOM 1208 O O . SER A 1 153 ? 13.520 3.076 22.769 1.00 87.06 153 SER A O 1
ATOM 1210 N N . PRO A 1 154 ? 14.761 4.610 21.664 1.00 88.25 154 PRO A N 1
ATOM 1211 C CA . PRO A 1 154 ? 15.010 5.911 21.030 1.00 88.25 154 PRO A CA 1
ATOM 1212 C C . PRO A 1 154 ? 14.219 6.101 19.717 1.00 88.25 154 PRO A C 1
ATOM 1214 O O . PRO A 1 154 ? 13.857 5.105 19.083 1.00 88.25 154 PRO A O 1
ATOM 1217 N N . PRO A 1 155 ? 13.963 7.357 19.292 1.00 81.25 155 PRO A N 1
ATOM 1218 C CA . PRO A 1 155 ? 13.273 7.634 18.036 1.00 81.25 155 PRO A CA 1
ATOM 1219 C C . PRO A 1 155 ? 14.140 7.258 16.828 1.00 81.25 155 PRO A C 1
ATOM 1221 O O . PRO A 1 155 ? 15.364 7.405 16.857 1.00 81.25 155 PRO A O 1
ATOM 1224 N N . VAL A 1 156 ? 13.493 6.828 15.744 1.00 84.06 156 VAL A N 1
ATOM 1225 C CA . VAL A 1 156 ? 14.137 6.568 14.448 1.00 84.06 156 VAL A CA 1
ATOM 1226 C C . VAL A 1 156 ? 13.678 7.574 13.393 1.00 84.06 156 VAL A C 1
ATOM 1228 O O . VAL A 1 156 ? 12.588 8.132 13.481 1.00 84.06 156 VAL A O 1
ATOM 1231 N N . MET A 1 157 ? 14.514 7.796 12.376 1.00 77.25 157 MET A N 1
ATOM 1232 C CA . MET A 1 157 ? 14.226 8.742 11.288 1.00 77.25 157 MET A CA 1
ATOM 1233 C C . MET A 1 157 ? 13.271 8.182 10.227 1.00 77.25 157 MET A C 1
ATOM 1235 O O . MET A 1 157 ? 12.678 8.945 9.468 1.00 77.25 157 MET A O 1
ATOM 1239 N N . ALA A 1 158 ? 13.132 6.858 10.150 1.00 78.38 158 ALA A N 1
ATOM 1240 C CA . ALA A 1 158 ? 12.284 6.207 9.164 1.00 78.38 158 ALA A CA 1
ATOM 1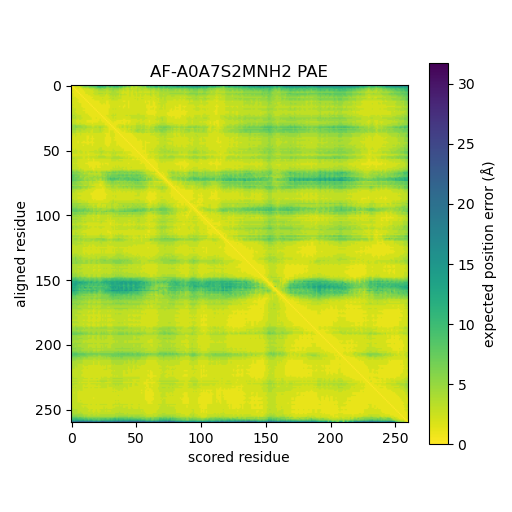241 C C . ALA A 1 158 ? 10.819 6.258 9.617 1.00 78.38 158 ALA A C 1
ATOM 1243 O O . ALA A 1 158 ? 10.401 5.493 10.490 1.00 78.38 158 ALA A O 1
ATOM 1244 N N . ALA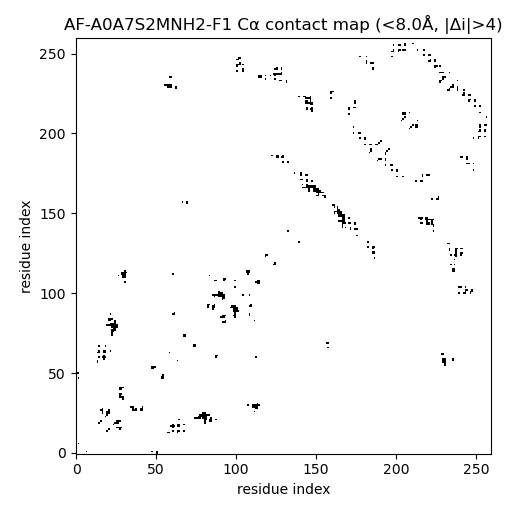 A 1 159 ? 10.049 7.174 9.024 1.00 77.31 159 ALA A N 1
ATOM 1245 C CA . ALA A 1 159 ? 8.616 7.294 9.265 1.00 77.31 159 ALA A CA 1
ATOM 1246 C C . ALA A 1 159 ? 7.921 5.940 9.062 1.00 77.31 159 ALA A C 1
ATOM 1248 O O . ALA A 1 159 ? 8.277 5.176 8.165 1.00 77.31 159 ALA A O 1
ATOM 1249 N N . LEU A 1 160 ? 6.960 5.631 9.938 1.00 79.06 160 LEU A N 1
ATOM 1250 C CA . LEU A 1 160 ? 6.196 4.379 9.963 1.00 79.06 160 LEU A CA 1
ATOM 1251 C C . LEU A 1 160 ? 7.037 3.103 10.244 1.00 79.06 160 LEU A C 1
ATOM 1253 O O . LEU A 1 160 ? 6.491 2.107 10.708 1.00 79.06 160 LEU A O 1
ATOM 1257 N N . SER A 1 161 ? 8.364 3.126 10.104 1.00 83.88 161 SER A N 1
ATOM 1258 C CA . SER A 1 161 ? 9.280 1.997 10.347 1.00 83.88 161 SER A CA 1
ATOM 1259 C C . SER A 1 161 ? 9.914 2.008 11.744 1.00 83.88 161 SER A C 1
ATOM 1261 O O . SER A 1 161 ? 11.081 1.651 11.886 1.00 83.88 161 SER A O 1
ATOM 1263 N N . ASP A 1 162 ? 9.182 2.421 12.779 1.00 87.38 162 ASP A N 1
ATOM 1264 C CA . ASP A 1 162 ? 9.701 2.432 14.151 1.00 87.38 162 ASP A CA 1
ATOM 1265 C C . ASP A 1 162 ? 9.678 1.017 14.769 1.00 87.38 162 ASP A C 1
ATOM 1267 O O . ASP A 1 162 ? 8.597 0.497 15.082 1.00 87.38 162 ASP A O 1
ATOM 1271 N N . PRO A 1 163 ? 10.844 0.364 14.970 1.00 88.00 163 PRO A N 1
ATOM 1272 C CA . PRO A 1 163 ? 10.888 -0.966 15.572 1.00 88.00 163 PRO A CA 1
ATOM 1273 C C . PRO A 1 163 ? 10.512 -0.940 17.059 1.00 88.00 163 PRO A C 1
ATOM 1275 O O . PRO A 1 163 ? 10.088 -1.966 17.590 1.00 88.00 163 PRO A O 1
ATOM 1278 N N . ASN A 1 164 ? 10.634 0.221 17.706 1.00 90.19 164 ASN A N 1
ATOM 1279 C CA . ASN A 1 164 ? 10.433 0.420 19.135 1.00 90.19 164 ASN A CA 1
ATOM 1280 C C . ASN A 1 164 ? 9.008 0.904 19.465 1.00 90.19 164 ASN A C 1
ATOM 1282 O O . ASN A 1 164 ? 8.698 1.101 20.640 1.00 90.19 164 ASN A O 1
ATOM 1286 N N . ALA A 1 165 ? 8.151 1.122 18.460 1.00 92.31 165 ALA A N 1
ATOM 1287 C CA . ALA A 1 165 ? 6.774 1.559 18.667 1.00 92.31 165 ALA A CA 1
ATOM 1288 C C . ALA A 1 165 ? 5.980 0.543 19.503 1.00 92.31 165 ALA A C 1
ATOM 1290 O O . ALA A 1 165 ? 6.010 -0.666 19.251 1.00 92.31 165 ALA A O 1
ATOM 1291 N N . VAL A 1 166 ? 5.248 1.058 20.491 1.00 94.75 166 VAL A N 1
ATOM 1292 C CA . VA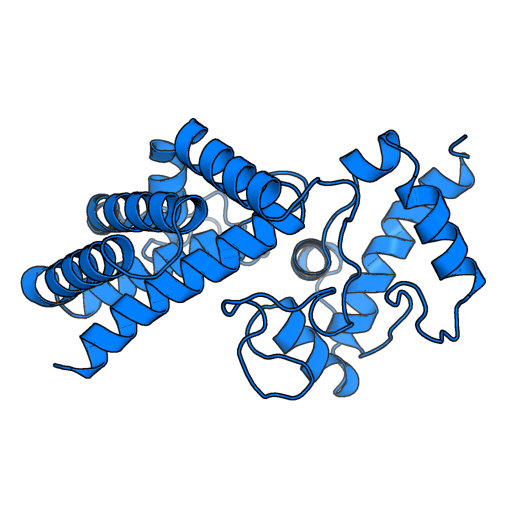L A 1 166 ? 4.479 0.257 21.450 1.00 94.75 166 VAL A CA 1
ATOM 1293 C C . VAL A 1 166 ? 3.003 0.312 21.068 1.00 94.75 166 VAL A C 1
ATOM 1295 O O . VAL A 1 166 ? 2.478 1.419 20.935 1.00 94.75 166 VAL A O 1
ATOM 1298 N N . PRO A 1 167 ? 2.322 -0.835 20.899 1.00 97.00 167 PRO A N 1
ATOM 1299 C CA . PRO A 1 167 ? 0.911 -0.854 20.539 1.00 97.00 167 PRO A CA 1
ATOM 1300 C C . PRO A 1 167 ? 0.010 -0.341 21.660 1.00 97.00 167 PRO A C 1
ATOM 1302 O O . PRO A 1 167 ? 0.367 -0.396 22.836 1.00 97.00 167 PRO A O 1
ATOM 1305 N N . ASN A 1 168 ? -1.171 0.134 21.278 1.00 97.75 168 ASN A N 1
ATOM 1306 C CA . ASN A 1 168 ? -2.272 0.368 22.199 1.00 97.75 168 ASN A CA 1
ATOM 1307 C C . ASN A 1 168 ? -3.121 -0.905 22.308 1.00 97.75 168 ASN A C 1
ATOM 1309 O O . ASN A 1 168 ? -3.766 -1.317 21.344 1.00 97.75 168 ASN A O 1
ATOM 1313 N N . ASP A 1 169 ? -3.093 -1.545 23.474 1.00 97.75 169 ASP A N 1
ATOM 1314 C CA . ASP A 1 169 ? -3.790 -2.812 23.687 1.00 97.75 169 ASP A CA 1
ATOM 1315 C C . ASP A 1 169 ? -5.319 -2.658 23.720 1.00 97.75 169 ASP A C 1
ATOM 1317 O O . ASP A 1 169 ? -6.025 -3.599 23.356 1.00 97.75 169 ASP A O 1
ATOM 1321 N N . ASP A 1 170 ? -5.836 -1.472 24.056 1.00 97.75 170 ASP A N 1
ATOM 1322 C CA . ASP A 1 170 ? -7.274 -1.234 24.228 1.00 97.75 170 ASP A CA 1
ATOM 1323 C C . ASP A 1 170 ? -8.037 -1.353 22.897 1.00 97.75 170 ASP A C 1
ATOM 1325 O O . ASP A 1 170 ? -9.174 -1.830 22.844 1.00 97.75 170 ASP A O 1
ATOM 1329 N N . VAL A 1 171 ? -7.400 -0.978 21.783 1.00 98.38 171 VAL A N 1
ATOM 1330 C CA . VAL A 1 171 ? -8.022 -1.016 20.448 1.00 98.38 171 VAL A CA 1
ATOM 1331 C C . VAL A 1 171 ? -7.909 -2.380 19.761 1.00 98.38 171 VAL A C 1
ATOM 1333 O O . VAL A 1 171 ? -8.539 -2.590 18.725 1.00 98.38 171 VAL A O 1
ATOM 1336 N N . LYS A 1 172 ? -7.138 -3.333 20.310 1.00 98.50 172 LYS A N 1
ATOM 1337 C CA . LYS A 1 172 ? -6.835 -4.615 19.640 1.00 98.50 172 LYS A CA 1
ATOM 1338 C C . LYS A 1 172 ? -8.079 -5.411 19.267 1.00 98.50 172 LYS A C 1
ATOM 1340 O O . LYS A 1 172 ? -8.151 -5.934 18.161 1.00 98.50 172 LYS A O 1
ATOM 1345 N N . SER A 1 173 ? -9.062 -5.491 20.165 1.00 98.25 173 SER A N 1
ATOM 1346 C CA . SER A 1 173 ? -10.284 -6.267 19.914 1.00 98.25 173 SER A CA 1
ATOM 1347 C C . SER A 1 173 ? -11.120 -5.682 18.770 1.00 98.25 173 SER A C 1
ATOM 1349 O O . SER A 1 173 ? -11.637 -6.432 17.937 1.00 98.25 173 SER A O 1
ATOM 1351 N N . ALA A 1 174 ? -11.208 -4.352 18.682 1.00 98.62 174 ALA A N 1
ATOM 1352 C CA . ALA A 1 174 ? -11.876 -3.685 17.572 1.00 98.62 174 ALA A CA 1
ATOM 1353 C C . ALA A 1 174 ? -11.088 -3.842 16.267 1.00 98.62 174 ALA A C 1
ATOM 1355 O O . ALA A 1 174 ? -11.677 -4.190 15.249 1.00 98.62 174 ALA A O 1
ATOM 1356 N N . VAL A 1 175 ? -9.762 -3.664 16.298 1.00 98.81 175 VAL A N 1
ATOM 1357 C CA . VAL A 1 175 ? -8.896 -3.871 15.125 1.00 98.81 175 VAL A CA 1
ATOM 1358 C C . VAL A 1 175 ? -9.039 -5.296 14.584 1.00 98.81 175 VAL A C 1
ATOM 1360 O O . VAL A 1 175 ? -9.259 -5.457 13.388 1.00 98.81 175 VAL A O 1
ATOM 1363 N N . ASP A 1 176 ? -8.993 -6.321 15.439 1.00 98.75 176 ASP A N 1
ATOM 1364 C CA . ASP A 1 176 ? -9.219 -7.717 15.036 1.00 98.75 176 ASP A CA 1
ATOM 1365 C C . ASP A 1 176 ? -10.592 -7.907 14.376 1.00 98.75 176 ASP A C 1
ATOM 1367 O O . ASP A 1 176 ? -10.694 -8.446 13.273 1.00 98.75 176 ASP A O 1
ATOM 1371 N N . SER A 1 177 ? -11.647 -7.377 15.001 1.00 98.69 177 SER A N 1
ATOM 1372 C CA . SER A 1 177 ? -13.011 -7.457 14.468 1.00 98.69 177 SER A CA 1
ATOM 1373 C C . SER A 1 177 ? -13.117 -6.824 13.078 1.00 98.69 177 SER A C 1
ATOM 1375 O O . SER A 1 177 ? -13.694 -7.425 12.171 1.00 98.69 177 SER A O 1
ATOM 1377 N N . VAL A 1 178 ? -12.509 -5.650 12.879 1.00 98.81 178 VAL A N 1
ATOM 1378 C CA . VAL A 1 178 ? -12.471 -4.982 11.572 1.00 98.81 178 VAL A CA 1
ATOM 1379 C C . VAL A 1 178 ? -11.683 -5.809 10.554 1.00 98.81 178 VAL A C 1
ATOM 1381 O O . VAL A 1 178 ? -12.161 -6.006 9.442 1.00 98.81 178 VAL A O 1
ATOM 1384 N N . LEU A 1 179 ? -10.511 -6.346 10.911 1.00 98.81 179 LEU A N 1
ATOM 1385 C CA . LEU A 1 179 ? -9.685 -7.139 9.988 1.00 98.81 179 LEU A CA 1
ATOM 1386 C C . LEU A 1 179 ? -10.359 -8.445 9.548 1.00 98.81 179 LEU A C 1
ATOM 1388 O O . LEU A 1 179 ? -10.164 -8.893 8.413 1.00 98.81 179 LEU A O 1
ATOM 1392 N N . ARG A 1 180 ? -11.192 -9.039 10.406 1.00 98.69 180 ARG A N 1
ATOM 1393 C CA . ARG A 1 180 ? -12.032 -10.188 10.041 1.00 98.69 180 ARG A CA 1
ATOM 1394 C C . ARG A 1 180 ? -13.091 -9.800 9.012 1.00 98.69 180 ARG A C 1
ATOM 1396 O O . ARG A 1 180 ? -13.237 -10.503 8.015 1.00 98.69 180 ARG A O 1
ATOM 1403 N N . VAL A 1 181 ? -13.764 -8.663 9.196 1.00 98.81 181 VAL A N 1
ATOM 1404 C CA . VAL A 1 181 ? -14.734 -8.150 8.213 1.00 98.81 181 VAL A CA 1
ATOM 1405 C C . VAL A 1 181 ? -14.047 -7.737 6.908 1.00 98.81 181 VAL A C 1
ATOM 1407 O O . VAL A 1 181 ? -14.556 -8.045 5.838 1.00 98.81 181 VAL A O 1
ATOM 1410 N N . VAL A 1 182 ? -12.856 -7.133 6.963 1.00 98.88 182 VAL A N 1
ATOM 1411 C CA . VAL A 1 182 ? -12.031 -6.833 5.776 1.00 98.88 182 VAL A CA 1
ATOM 1412 C C . VAL A 1 182 ? -11.665 -8.111 5.024 1.00 98.88 182 VAL A C 1
ATOM 1414 O O . VAL A 1 182 ? -11.713 -8.138 3.797 1.00 98.88 182 VAL A O 1
ATOM 1417 N N . SER A 1 183 ? -11.343 -9.187 5.744 1.00 98.81 183 SER A N 1
ATOM 1418 C CA . SER A 1 183 ? -11.048 -10.487 5.138 1.00 98.81 183 SER A CA 1
ATOM 1419 C C . SER A 1 183 ? -12.281 -11.088 4.454 1.00 98.81 183 SER A C 1
ATOM 1421 O O . SER A 1 183 ? -12.159 -11.613 3.352 1.00 98.81 183 SER A O 1
ATOM 1423 N N . MET A 1 184 ? -13.471 -10.956 5.053 1.00 98.62 184 MET A N 1
ATOM 1424 C CA . MET A 1 184 ? -14.736 -11.316 4.394 1.00 98.62 184 MET A CA 1
ATOM 1425 C C . MET A 1 184 ? -14.989 -10.446 3.159 1.00 98.62 184 MET A C 1
ATOM 1427 O O . MET A 1 184 ? -15.308 -10.974 2.102 1.00 98.62 184 MET A O 1
ATOM 1431 N N . ALA A 1 185 ? -14.760 -9.135 3.249 1.00 98.75 185 ALA A N 1
ATOM 1432 C CA . ALA A 1 185 ? -14.942 -8.210 2.134 1.00 98.75 185 ALA A CA 1
ATOM 1433 C C . ALA A 1 185 ? -14.015 -8.506 0.948 1.00 98.75 185 ALA A C 1
ATOM 1435 O O . ALA A 1 185 ? -14.431 -8.409 -0.204 1.00 98.75 185 ALA A O 1
ATOM 1436 N N . LEU A 1 186 ? -12.777 -8.924 1.220 1.00 98.69 186 LEU A N 1
ATOM 1437 C CA . LEU A 1 186 ? -11.845 -9.373 0.188 1.00 98.69 186 LEU A CA 1
ATOM 1438 C C . LEU A 1 186 ? -12.360 -10.621 -0.547 1.00 98.69 186 LEU A C 1
ATOM 1440 O O . LEU A 1 186 ? -12.126 -10.740 -1.747 1.00 98.69 186 LEU A O 1
ATOM 1444 N N . LEU A 1 187 ? -13.043 -11.545 0.135 1.00 98.31 187 LEU A N 1
ATOM 1445 C CA . LEU A 1 187 ? -13.535 -12.791 -0.467 1.00 98.31 187 LEU A CA 1
ATOM 1446 C C . LEU A 1 187 ? -14.894 -12.628 -1.155 1.00 98.31 187 LEU A C 1
ATOM 1448 O O . LEU A 1 187 ? -15.058 -13.088 -2.285 1.00 98.31 187 LEU A O 1
ATOM 1452 N N . ASP A 1 188 ? -15.829 -11.951 -0.492 1.00 97.81 188 ASP A N 1
ATOM 1453 C CA . ASP A 1 188 ? -17.251 -11.944 -0.849 1.00 97.81 188 ASP A CA 1
ATOM 1454 C C . ASP A 1 188 ? -17.727 -10.587 -1.404 1.00 97.81 188 ASP A C 1
ATOM 1456 O O . ASP A 1 188 ? -18.838 -10.477 -1.920 1.00 97.81 1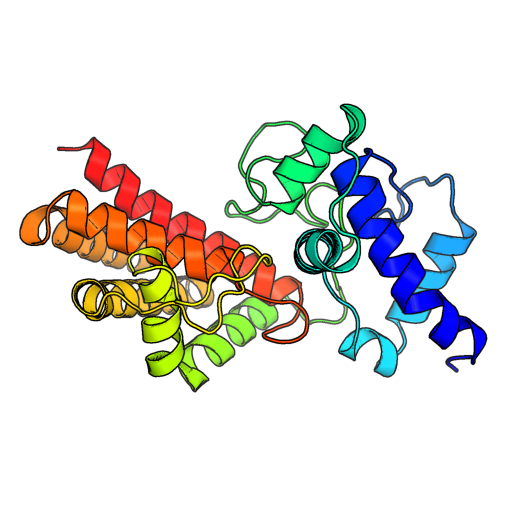88 ASP A O 1
ATOM 1460 N N . GLY A 1 189 ? -16.875 -9.557 -1.355 1.00 97.81 189 GLY A N 1
ATOM 1461 C CA . GLY A 1 189 ? -17.200 -8.187 -1.748 1.00 97.81 189 GLY A CA 1
ATOM 1462 C C . GLY A 1 189 ? -17.664 -7.311 -0.581 1.00 97.81 189 GLY A C 1
ATOM 1463 O O . GLY A 1 189 ? -17.907 -7.770 0.531 1.00 97.81 189 GLY A O 1
ATOM 1464 N N . THR A 1 190 ? -17.772 -6.007 -0.831 1.00 98.25 190 THR A N 1
ATOM 1465 C CA . THR A 1 190 ? -18.056 -4.981 0.192 1.00 98.25 190 THR A CA 1
ATOM 1466 C C . THR A 1 190 ? -19.540 -4.678 0.393 1.00 98.25 190 THR A C 1
ATOM 1468 O O . THR A 1 190 ? -19.871 -3.725 1.093 1.00 98.25 190 THR A O 1
ATOM 1471 N N . GLU A 1 191 ? -20.429 -5.433 -0.248 1.00 97.69 191 GLU A N 1
ATOM 1472 C CA . GLU A 1 191 ? -21.875 -5.186 -0.273 1.00 97.69 191 GLU A CA 1
ATOM 1473 C C . GLU A 1 191 ? -22.641 -6.235 0.554 1.00 97.69 191 GLU A C 1
ATOM 1475 O O . GLU A 1 191 ? -22.089 -7.236 1.014 1.00 97.69 191 GLU A O 1
ATOM 1480 N N . GLY A 1 192 ? -23.943 -6.015 0.755 1.00 97.31 192 GLY A N 1
ATOM 1481 C CA . GLY A 1 192 ? -24.834 -7.004 1.366 1.00 97.31 192 GLY A CA 1
ATOM 1482 C C . GLY A 1 192 ? -24.525 -7.282 2.842 1.00 97.31 192 GLY A C 1
ATOM 1483 O O . GLY A 1 192 ? -24.428 -6.361 3.653 1.00 97.31 192 GLY A O 1
ATOM 1484 N N . GLU A 1 193 ? -24.413 -8.561 3.212 1.00 97.62 193 GLU A N 1
ATOM 1485 C CA . GLU A 1 193 ? -24.196 -8.986 4.607 1.00 97.62 193 GLU A CA 1
ATOM 1486 C C . GLU A 1 193 ? -22.843 -8.522 5.168 1.00 97.62 193 GLU A C 1
ATOM 1488 O O . GLU A 1 193 ? -22.734 -8.211 6.359 1.00 97.62 193 GLU A O 1
ATOM 1493 N N . VAL A 1 194 ? -21.817 -8.418 4.317 1.00 98.38 194 VAL A N 1
ATOM 1494 C CA . VAL A 1 194 ? -20.492 -7.931 4.720 1.00 98.38 194 VAL A CA 1
ATOM 1495 C C . VAL A 1 194 ? -20.554 -6.450 5.088 1.00 98.38 194 VAL A C 1
ATOM 1497 O O . VAL A 1 194 ? -20.021 -6.045 6.123 1.00 98.38 194 VAL A O 1
ATOM 1500 N N . GLU A 1 195 ? -21.272 -5.645 4.300 1.00 98.38 195 GLU A N 1
ATOM 1501 C CA . GLU A 1 195 ? -21.488 -4.230 4.607 1.00 98.38 195 GLU A CA 1
ATOM 1502 C C . GLU A 1 195 ? -22.245 -4.050 5.928 1.00 98.38 195 GLU A C 1
ATOM 1504 O O . GLU A 1 195 ? -21.855 -3.245 6.774 1.00 98.38 195 GLU A O 1
ATOM 1509 N N . GLN A 1 196 ? -23.303 -4.836 6.143 1.00 98.25 196 GLN A N 1
ATOM 1510 C CA . GLN A 1 196 ? -24.082 -4.807 7.385 1.00 98.25 196 GLN A CA 1
ATOM 1511 C C . GLN A 1 196 ? -23.235 -5.195 8.602 1.00 98.25 196 GLN A C 1
ATOM 1513 O O . GLN A 1 196 ? -23.355 -4.578 9.666 1.00 98.25 196 GLN A O 1
ATOM 1518 N N . SER A 1 197 ? -22.349 -6.179 8.437 1.00 98.56 197 SER A N 1
ATOM 1519 C CA . SER A 1 197 ? -21.395 -6.586 9.468 1.00 98.56 197 SER A CA 1
ATOM 1520 C C . SER A 1 197 ? -20.431 -5.447 9.801 1.00 98.56 197 SER A C 1
ATOM 1522 O O . SER A 1 197 ? -20.250 -5.126 10.976 1.00 98.56 197 SER A O 1
ATOM 1524 N N . MET A 1 198 ? -19.882 -4.769 8.786 1.00 98.62 198 MET A N 1
ATOM 1525 C CA . MET A 1 198 ? -18.984 -3.628 8.989 1.00 98.62 198 MET A CA 1
ATOM 1526 C C . MET A 1 198 ? -19.693 -2.454 9.669 1.00 98.62 198 MET A C 1
ATOM 1528 O O . MET A 1 198 ? -19.174 -1.900 10.635 1.00 98.62 198 MET A O 1
ATOM 1532 N N . ASN A 1 199 ? -20.911 -2.120 9.237 1.00 98.44 199 ASN A N 1
ATOM 1533 C CA . ASN A 1 199 ? -21.722 -1.069 9.855 1.00 98.44 199 ASN A CA 1
ATOM 1534 C C . ASN A 1 199 ? -22.042 -1.385 11.326 1.00 98.44 199 ASN A C 1
ATOM 1536 O O . ASN A 1 199 ? -22.038 -0.492 12.172 1.00 98.44 199 ASN A O 1
ATOM 1540 N N . SER A 1 200 ? -22.282 -2.659 11.651 1.00 98.31 200 SER A N 1
ATOM 1541 C CA . SER A 1 200 ? -22.509 -3.101 13.032 1.00 98.31 200 SER A CA 1
ATOM 1542 C C . SER A 1 200 ? -21.252 -2.931 13.888 1.00 98.31 200 SER A C 1
ATOM 1544 O O . SER A 1 200 ? -21.329 -2.370 14.980 1.00 98.31 200 SER A O 1
ATOM 1546 N N . VAL A 1 201 ? -20.086 -3.343 13.373 1.00 98.44 201 VAL A N 1
ATOM 1547 C CA . VAL A 1 201 ? -18.787 -3.150 14.041 1.00 98.44 201 VAL A CA 1
ATOM 1548 C C . VAL A 1 201 ? -18.494 -1.660 14.248 1.00 98.44 201 VAL A C 1
ATOM 1550 O O . VAL A 1 201 ? -18.174 -1.259 15.365 1.00 98.44 201 VAL A O 1
ATOM 1553 N N . ALA A 1 202 ? -18.673 -0.826 13.219 1.00 98.38 202 ALA A N 1
ATOM 1554 C CA . ALA A 1 202 ? -18.506 0.624 13.313 1.00 98.38 202 ALA A CA 1
ATOM 1555 C C . ALA A 1 202 ? -19.429 1.229 14.383 1.00 98.38 202 ALA A C 1
ATOM 1557 O O . ALA A 1 202 ? -18.966 1.952 15.265 1.00 98.38 202 ALA A O 1
ATOM 1558 N N . SER A 1 203 ? -20.715 0.861 14.388 1.00 97.88 203 SER A N 1
ATOM 1559 C CA . SER A 1 203 ? -21.666 1.326 15.402 1.00 97.88 203 SER A CA 1
ATOM 1560 C C . SER A 1 203 ? -21.232 0.958 16.824 1.00 97.88 203 SER A C 1
ATOM 1562 O O . SER A 1 203 ? -21.426 1.771 17.726 1.00 97.88 203 SER A O 1
ATOM 1564 N N . VAL A 1 204 ? -20.685 -0.240 17.059 1.00 97.94 204 VAL A N 1
ATOM 1565 C CA . VAL A 1 204 ? -20.193 -0.651 18.389 1.00 97.94 204 VAL A CA 1
ATOM 1566 C C . VAL A 1 204 ? -18.978 0.185 18.793 1.00 97.94 204 VAL A C 1
ATOM 1568 O O . VAL A 1 204 ? -18.983 0.770 19.877 1.00 97.94 204 VAL A O 1
ATOM 1571 N N . ILE A 1 205 ? -17.992 0.331 17.899 1.00 98.06 205 ILE A N 1
ATOM 1572 C CA . ILE A 1 205 ? -16.789 1.152 18.125 1.00 98.06 205 ILE A CA 1
ATOM 1573 C C . ILE A 1 205 ? -17.182 2.574 18.554 1.00 98.06 205 ILE A C 1
ATOM 1575 O O . ILE A 1 205 ? -16.680 3.078 19.559 1.00 98.06 205 ILE A O 1
ATOM 1579 N N . ILE A 1 206 ? -18.126 3.204 17.844 1.00 96.88 206 ILE A N 1
ATOM 1580 C CA . ILE A 1 206 ? -18.542 4.586 18.117 1.00 96.88 206 ILE A CA 1
ATOM 1581 C C . ILE A 1 206 ? -19.448 4.700 19.352 1.00 96.88 206 ILE A C 1
ATOM 1583 O O . ILE A 1 206 ? -19.320 5.654 20.129 1.00 96.88 206 ILE A O 1
ATOM 1587 N N . LYS A 1 207 ? -20.430 3.805 19.528 1.00 95.69 207 LYS A N 1
ATOM 1588 C CA . LYS A 1 207 ? -21.435 3.927 20.602 1.00 95.69 207 LYS A CA 1
ATOM 1589 C C . LYS A 1 207 ? -20.909 3.496 21.960 1.00 95.69 207 LYS A C 1
ATOM 1591 O O . LYS A 1 207 ? -21.240 4.162 22.936 1.00 95.69 207 LYS A O 1
ATOM 1596 N N . GLU A 1 208 ? -20.106 2.441 22.005 1.00 94.75 208 GLU A N 1
ATOM 1597 C CA . GLU A 1 208 ? -19.588 1.881 23.255 1.00 94.75 208 GLU A CA 1
ATOM 1598 C C . GLU A 1 208 ? -18.195 2.420 23.594 1.00 94.75 208 GLU A C 1
ATOM 1600 O O . GLU A 1 208 ? -17.935 2.729 24.754 1.00 94.75 208 GLU A O 1
ATOM 1605 N N . GLY A 1 209 ? -17.318 2.586 22.595 1.00 94.38 209 GLY A N 1
ATOM 1606 C CA . GLY A 1 209 ? -15.946 3.069 22.801 1.00 94.38 209 GLY A CA 1
ATOM 1607 C C . GLY A 1 209 ? -15.800 4.595 22.837 1.00 94.38 209 GLY A C 1
ATOM 1608 O O . GLY A 1 209 ? -14.935 5.120 23.534 1.00 94.38 209 GLY A O 1
ATOM 1609 N N . GLY A 1 210 ? -16.654 5.325 22.115 1.00 96.19 210 GLY A N 1
ATOM 1610 C CA . GLY A 1 210 ? -16.560 6.783 21.979 1.00 96.19 210 GLY A CA 1
ATOM 1611 C C . GLY A 1 210 ? -15.559 7.246 20.910 1.00 96.19 210 GLY A C 1
ATOM 1612 O O . GLY A 1 210 ? -14.920 6.441 20.237 1.00 96.19 210 GLY A O 1
ATOM 1613 N N . MET A 1 211 ? -15.450 8.569 20.729 1.00 96.25 211 MET A N 1
ATOM 1614 C CA . MET A 1 211 ? -14.693 9.172 19.617 1.00 96.25 211 MET A CA 1
ATOM 1615 C C . MET A 1 211 ? -13.189 8.897 19.692 1.00 96.25 211 MET A C 1
ATOM 1617 O O . MET A 1 211 ? -12.607 8.456 18.711 1.00 96.25 211 MET A O 1
ATOM 1621 N N . GLU A 1 212 ? -12.572 9.069 20.863 1.00 96.94 212 GLU A N 1
ATOM 1622 C CA . GLU A 1 212 ? -11.130 8.835 21.038 1.00 96.94 212 GLU A CA 1
ATOM 1623 C C . GLU A 1 212 ? -10.744 7.374 20.755 1.00 96.94 212 GLU A C 1
ATOM 1625 O O . GLU A 1 212 ? -9.741 7.096 20.098 1.00 96.94 212 GLU A O 1
ATOM 1630 N N . TYR A 1 213 ? -11.579 6.428 21.196 1.00 97.88 213 TYR A N 1
ATOM 1631 C CA . TYR A 1 213 ? -11.394 5.010 20.900 1.00 97.88 213 TYR A CA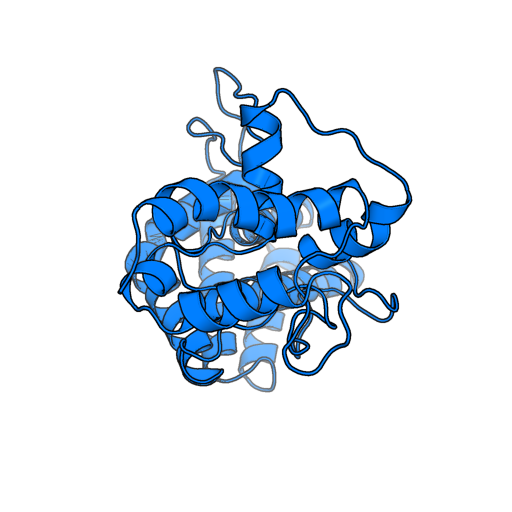 1
ATOM 1632 C C . TYR A 1 213 ? -11.468 4.737 19.395 1.00 97.88 213 TYR A C 1
ATOM 1634 O O . TYR A 1 213 ? -10.616 4.043 18.837 1.00 97.88 213 TYR A O 1
ATOM 1642 N N . ALA A 1 214 ? -12.466 5.318 18.730 1.00 98.25 214 ALA A N 1
ATOM 1643 C CA . ALA A 1 214 ? -12.664 5.190 17.295 1.00 98.25 214 ALA A CA 1
ATOM 1644 C C . ALA A 1 214 ? -11.496 5.760 16.483 1.00 98.25 214 ALA A C 1
ATOM 1646 O O . ALA A 1 214 ? -11.012 5.090 15.570 1.00 98.25 214 ALA A O 1
ATOM 1647 N N . ASP A 1 215 ? -10.991 6.935 16.860 1.00 98.38 215 ASP A N 1
ATOM 1648 C CA . ASP A 1 215 ? -9.820 7.555 16.236 1.00 98.38 215 ASP A CA 1
ATOM 1649 C C . ASP A 1 215 ? -8.581 6.665 16.387 1.00 98.38 215 ASP A C 1
ATOM 1651 O O . ASP A 1 215 ? -7.776 6.536 15.459 1.00 98.38 215 ASP A O 1
ATOM 1655 N N . GLY A 1 216 ? -8.454 5.978 17.526 1.00 98.50 216 GLY A N 1
ATOM 1656 C CA . GLY A 1 216 ? -7.437 4.955 17.737 1.00 98.50 216 GLY A CA 1
ATOM 1657 C C . GLY A 1 216 ? -7.585 3.762 16.782 1.00 98.50 216 GLY A C 1
ATOM 1658 O O . GLY A 1 216 ? -6.604 3.318 16.175 1.00 98.50 216 GLY A O 1
ATOM 1659 N N . VAL A 1 217 ? -8.801 3.251 16.583 1.00 98.75 217 VAL A N 1
ATOM 1660 C CA . VAL A 1 217 ? -9.046 2.161 15.621 1.00 98.75 217 VAL A CA 1
ATOM 1661 C C . VAL A 1 217 ? -8.716 2.611 14.195 1.00 98.75 217 VAL A C 1
ATOM 1663 O O . VAL A 1 217 ? -7.960 1.925 13.507 1.00 98.75 217 VAL A O 1
ATOM 1666 N N . VAL A 1 218 ? -9.192 3.787 13.773 1.00 98.75 218 VAL A N 1
ATOM 1667 C CA . VAL A 1 218 ? -8.899 4.369 12.451 1.00 98.75 218 VAL A CA 1
ATOM 1668 C C . VAL A 1 218 ? -7.394 4.538 12.247 1.00 98.75 218 VAL A C 1
ATOM 1670 O O . VAL A 1 218 ? -6.854 4.073 11.242 1.00 98.75 218 VAL A O 1
ATOM 1673 N N . SER A 1 219 ? -6.695 5.120 13.224 1.00 98.50 219 SER A N 1
ATOM 1674 C CA . SER A 1 219 ? -5.240 5.308 13.174 1.00 98.50 219 SER A CA 1
ATOM 1675 C C . SER A 1 219 ? -4.495 3.978 13.073 1.00 98.50 219 SER A C 1
ATOM 1677 O O . SER A 1 219 ? -3.483 3.883 12.384 1.00 98.50 219 SER A O 1
ATOM 1679 N N . SER A 1 220 ? -5.000 2.928 13.723 1.00 98.69 220 SER A N 1
ATOM 1680 C CA . SER A 1 220 ? -4.406 1.588 13.680 1.00 98.69 220 SER A CA 1
ATOM 1681 C C . SER A 1 220 ? -4.583 0.908 12.318 1.00 98.69 220 SER A C 1
ATOM 1683 O O . SER A 1 220 ? -3.651 0.287 11.804 1.00 98.69 220 SER A O 1
ATOM 1685 N N . LEU A 1 221 ? -5.756 1.057 11.698 1.00 98.81 221 LEU A N 1
ATOM 1686 C CA . LEU A 1 221 ? -6.030 0.539 10.354 1.00 98.81 221 LEU A CA 1
ATOM 1687 C C . LEU A 1 221 ? -5.229 1.295 9.286 1.00 98.81 221 LEU A C 1
ATOM 1689 O O . LEU A 1 221 ? -4.648 0.663 8.403 1.00 98.81 221 LEU A O 1
ATOM 1693 N N . ALA A 1 222 ? -5.145 2.625 9.394 1.00 98.31 222 ALA A N 1
ATOM 1694 C CA . ALA A 1 222 ? -4.319 3.456 8.520 1.00 98.31 222 ALA A CA 1
ATOM 1695 C C . ALA A 1 222 ? -2.832 3.104 8.667 1.00 98.31 222 ALA A C 1
ATOM 1697 O O . ALA A 1 222 ? -2.135 2.926 7.670 1.00 98.31 222 ALA A O 1
ATOM 1698 N N . TYR A 1 223 ? -2.365 2.892 9.904 1.00 97.69 223 TYR A N 1
ATOM 1699 C CA . TYR A 1 223 ? -1.005 2.429 10.157 1.00 97.69 223 TYR A CA 1
ATOM 1700 C C . TYR A 1 223 ? -0.734 1.084 9.477 1.00 97.69 223 TYR A C 1
ATOM 1702 O O . TYR A 1 223 ? 0.282 0.948 8.808 1.00 97.69 223 TYR A O 1
ATOM 1710 N N . LEU A 1 224 ? -1.634 0.099 9.571 1.00 98.19 224 LEU A N 1
ATOM 1711 C CA . LEU A 1 224 ? -1.459 -1.166 8.850 1.00 98.19 224 LEU A CA 1
ATOM 1712 C C . LEU A 1 224 ? -1.420 -0.962 7.329 1.00 98.19 224 LEU A C 1
ATOM 1714 O O . LEU A 1 224 ? -0.514 -1.482 6.680 1.00 98.19 224 LEU A O 1
ATOM 1718 N N . ARG A 1 225 ? -2.371 -0.199 6.775 1.00 98.12 225 ARG A N 1
ATOM 1719 C CA . ARG A 1 225 ? -2.485 0.110 5.339 1.00 98.12 225 ARG A CA 1
ATOM 1720 C C . ARG A 1 225 ? -1.176 0.669 4.778 1.00 98.12 225 ARG A C 1
ATOM 1722 O O . ARG A 1 225 ? -0.673 0.164 3.774 1.00 98.12 225 ARG A O 1
ATOM 1729 N N . ASP A 1 226 ? -0.608 1.649 5.472 1.00 96.88 226 ASP A N 1
ATOM 1730 C CA . ASP A 1 226 ? 0.607 2.359 5.059 1.00 96.88 226 ASP A CA 1
ATOM 1731 C C . ASP A 1 226 ? 1.887 1.540 5.322 1.00 96.88 226 ASP A C 1
ATOM 1733 O O . ASP A 1 226 ? 2.980 1.873 4.865 1.00 96.88 226 ASP A O 1
ATOM 1737 N N . ARG A 1 227 ? 1.774 0.429 6.059 1.00 95.38 227 ARG A N 1
ATOM 1738 C CA . ARG A 1 227 ? 2.885 -0.477 6.381 1.00 95.38 227 ARG A CA 1
ATOM 1739 C C . ARG A 1 227 ? 2.935 -1.747 5.552 1.00 95.38 227 ARG A C 1
ATOM 1741 O O . ARG A 1 227 ? 3.893 -2.500 5.716 1.00 95.38 227 ARG A O 1
ATOM 1748 N N . VAL A 1 228 ? 1.957 -1.982 4.680 1.00 96.19 228 VAL A N 1
ATOM 1749 C CA . VAL A 1 228 ? 2.006 -3.098 3.729 1.00 96.19 228 VAL A CA 1
ATOM 1750 C C . VAL A 1 228 ? 3.186 -2.881 2.780 1.00 96.19 228 VAL A C 1
ATOM 1752 O O . VAL A 1 228 ? 3.172 -1.933 1.996 1.00 96.19 228 VAL A O 1
ATOM 1755 N N . GLY A 1 229 ? 4.197 -3.747 2.846 1.00 95.06 229 GLY A N 1
ATOM 1756 C CA . GLY A 1 229 ? 5.388 -3.693 2.001 1.00 95.06 229 GLY A CA 1
ATOM 1757 C C . GLY A 1 229 ? 5.347 -4.687 0.840 1.00 95.06 229 GLY A C 1
ATOM 1758 O O . GLY A 1 229 ? 5.019 -5.863 1.013 1.00 95.06 229 GLY A O 1
ATOM 1759 N N . VAL A 1 230 ? 5.765 -4.238 -0.343 1.00 96.94 230 VAL A N 1
ATOM 1760 C CA . VAL A 1 230 ? 5.852 -5.061 -1.559 1.00 96.94 230 VAL A CA 1
ATOM 1761 C C . VAL A 1 230 ? 7.327 -5.245 -1.952 1.00 96.94 230 VAL A C 1
ATOM 1763 O O . VAL A 1 230 ? 8.069 -4.267 -1.935 1.00 96.94 230 VAL A O 1
ATOM 1766 N N . PRO A 1 231 ? 7.811 -6.452 -2.307 1.00 95.50 231 PRO A N 1
ATOM 1767 C CA . PRO A 1 231 ? 7.101 -7.733 -2.346 1.00 95.50 231 PRO A CA 1
ATOM 1768 C C . PRO A 1 231 ? 7.181 -8.518 -1.023 1.00 95.50 231 PRO A C 1
ATOM 1770 O O . PRO A 1 231 ? 6.760 -9.670 -0.971 1.00 95.50 231 PRO A O 1
ATOM 1773 N N . ARG A 1 232 ? 7.772 -7.932 0.032 1.00 95.19 232 ARG A N 1
ATOM 1774 C CA . ARG A 1 232 ? 8.084 -8.620 1.299 1.00 95.19 232 ARG A CA 1
ATOM 1775 C C . ARG A 1 232 ? 6.861 -9.274 1.938 1.00 95.19 232 ARG A C 1
ATOM 1777 O O . ARG A 1 232 ? 6.956 -10.421 2.369 1.00 95.19 232 ARG A O 1
ATOM 1784 N N . ASP A 1 233 ? 5.763 -8.532 2.048 1.00 96.56 233 ASP A N 1
ATOM 1785 C CA . ASP A 1 233 ? 4.569 -9.004 2.748 1.00 96.56 233 ASP A CA 1
ATOM 1786 C C . ASP A 1 233 ? 3.605 -9.692 1.770 1.00 96.56 233 ASP A C 1
ATOM 1788 O O . ASP A 1 233 ? 3.028 -10.732 2.094 1.00 96.56 233 ASP A O 1
ATOM 1792 N N . MET A 1 234 ? 3.461 -9.132 0.563 1.00 97.12 234 MET A N 1
ATOM 1793 C CA . MET A 1 234 ? 2.649 -9.667 -0.536 1.00 97.12 234 MET A CA 1
ATOM 1794 C C . MET A 1 234 ? 2.996 -9.009 -1.880 1.00 97.12 234 MET A C 1
ATOM 1796 O O . MET A 1 234 ? 3.709 -8.004 -1.932 1.00 97.12 234 MET A O 1
ATOM 1800 N N . ARG A 1 235 ? 2.473 -9.563 -2.978 1.00 97.25 235 ARG A N 1
ATOM 1801 C CA . ARG A 1 235 ? 2.628 -9.013 -4.339 1.00 97.25 235 ARG A CA 1
ATOM 1802 C C . ARG A 1 235 ? 1.776 -7.754 -4.550 1.00 97.25 235 ARG A C 1
ATOM 1804 O O . ARG A 1 235 ? 0.767 -7.567 -3.869 1.00 97.25 235 ARG A O 1
ATOM 1811 N N . LEU A 1 236 ? 2.140 -6.920 -5.536 1.00 97.75 236 LEU A N 1
ATOM 1812 C CA . LEU A 1 236 ? 1.470 -5.636 -5.809 1.00 97.75 236 LEU A CA 1
ATOM 1813 C C . LEU A 1 236 ? -0.066 -5.747 -5.873 1.00 97.75 236 LEU A C 1
ATOM 1815 O O . LEU A 1 236 ? -0.721 -5.004 -5.144 1.00 97.75 236 LEU A O 1
ATOM 1819 N N . PRO A 1 237 ? -0.684 -6.651 -6.665 1.00 97.56 237 PRO A N 1
ATOM 1820 C CA . PRO A 1 237 ? -2.144 -6.691 -6.750 1.00 97.56 237 PRO A CA 1
ATOM 1821 C C . PRO A 1 237 ? -2.816 -6.987 -5.404 1.00 97.56 237 PRO A C 1
ATOM 1823 O O . PRO A 1 237 ? -3.835 -6.379 -5.084 1.00 97.56 237 PRO A O 1
ATOM 1826 N N . ALA A 1 238 ? -2.227 -7.870 -4.591 1.00 98.38 238 ALA A N 1
ATOM 1827 C CA . ALA A 1 238 ? -2.728 -8.191 -3.257 1.00 98.38 238 ALA A CA 1
ATOM 1828 C C . ALA A 1 238 ? -2.598 -6.992 -2.305 1.00 98.38 238 ALA A C 1
ATOM 1830 O O . ALA A 1 238 ? -3.553 -6.659 -1.604 1.00 98.38 238 ALA A O 1
ATOM 1831 N N . ALA A 1 239 ? -1.464 -6.282 -2.344 1.00 98.38 239 ALA A N 1
ATOM 1832 C CA . ALA A 1 239 ? -1.257 -5.072 -1.550 1.00 98.38 239 ALA A CA 1
ATOM 1833 C C . ALA A 1 239 ? -2.255 -3.965 -1.918 1.00 98.38 239 ALA A C 1
ATOM 1835 O O . ALA A 1 239 ? -2.840 -3.349 -1.028 1.00 98.38 239 ALA A O 1
ATOM 1836 N N . ARG A 1 240 ? -2.505 -3.742 -3.218 1.00 97.94 240 ARG A N 1
ATOM 1837 C CA . ARG A 1 240 ? -3.512 -2.773 -3.687 1.00 97.94 240 ARG A CA 1
ATOM 1838 C C . ARG A 1 240 ? -4.903 -3.128 -3.165 1.00 97.94 240 ARG A C 1
ATOM 1840 O O . ARG A 1 240 ? -5.589 -2.257 -2.634 1.00 97.94 240 ARG A O 1
ATOM 1847 N N . GLN A 1 241 ? -5.295 -4.400 -3.272 1.00 98.50 241 GLN A N 1
ATOM 1848 C CA . GLN A 1 241 ? -6.580 -4.881 -2.764 1.00 98.50 241 GLN A CA 1
ATOM 1849 C C . GLN A 1 241 ? -6.696 -4.672 -1.252 1.00 98.50 241 GLN A C 1
ATOM 1851 O O . GLN A 1 241 ? -7.672 -4.075 -0.800 1.00 98.50 241 GLN A O 1
ATOM 1856 N N . LEU A 1 242 ? -5.689 -5.073 -0.472 1.00 98.75 242 LEU A N 1
ATOM 1857 C CA . LEU A 1 242 ? -5.696 -4.895 0.980 1.00 98.75 242 LEU A CA 1
ATOM 1858 C C . LEU A 1 242 ? -5.810 -3.418 1.379 1.00 98.75 242 LEU A C 1
ATOM 1860 O O . LEU A 1 242 ? -6.656 -3.067 2.200 1.00 98.75 242 LEU A O 1
ATOM 1864 N N . ARG A 1 243 ? -5.000 -2.540 0.775 1.00 98.62 243 ARG A N 1
ATOM 1865 C CA . ARG A 1 243 ? -5.025 -1.101 1.075 1.00 98.62 243 ARG A CA 1
ATOM 1866 C C . ARG A 1 243 ? -6.397 -0.482 0.791 1.00 98.62 243 ARG A C 1
ATOM 1868 O O . ARG A 1 243 ? -6.901 0.282 1.613 1.00 98.62 243 ARG A O 1
ATOM 1875 N N . ALA A 1 244 ? -7.030 -0.863 -0.318 1.00 98.56 244 ALA A N 1
ATOM 1876 C CA . ALA A 1 244 ? -8.354 -0.365 -0.680 1.00 98.56 244 ALA A CA 1
ATOM 1877 C C . ALA A 1 244 ? -9.471 -0.877 0.245 1.00 98.56 244 ALA A C 1
ATOM 1879 O O . ALA A 1 244 ? -10.358 -0.112 0.621 1.00 98.56 244 ALA A O 1
ATOM 1880 N N . HIS A 1 245 ? -9.411 -2.140 0.678 1.00 98.81 245 HIS A N 1
ATOM 1881 C CA . HIS A 1 245 ? -10.395 -2.687 1.618 1.00 98.81 245 HIS A CA 1
ATOM 1882 C C . HIS A 1 245 ? -10.225 -2.118 3.036 1.00 98.81 245 HIS A C 1
ATOM 1884 O O . HIS A 1 245 ? -11.217 -1.902 3.730 1.00 98.81 245 HIS A O 1
ATOM 1890 N N . LEU A 1 246 ? -8.993 -1.803 3.455 1.00 98.81 246 LEU A N 1
ATOM 1891 C CA . LEU A 1 246 ? -8.749 -1.058 4.695 1.00 98.81 246 LEU A CA 1
ATOM 1892 C C . LEU A 1 246 ? -9.335 0.357 4.619 1.00 98.81 246 LEU A C 1
ATOM 1894 O O . LEU A 1 246 ? -9.991 0.784 5.564 1.00 98.81 246 LEU A O 1
ATOM 1898 N N . ASN A 1 247 ? -9.170 1.059 3.492 1.00 98.56 247 ASN A N 1
ATOM 1899 C CA . ASN A 1 247 ? -9.801 2.365 3.276 1.00 98.56 247 ASN A CA 1
ATOM 1900 C C . ASN A 1 247 ? -11.328 2.295 3.326 1.00 98.56 247 ASN A C 1
ATOM 1902 O O . ASN A 1 247 ? -11.947 3.146 3.956 1.00 98.56 247 ASN A O 1
ATOM 1906 N N . TRP A 1 248 ? -11.935 1.277 2.712 1.00 98.69 248 TRP A N 1
ATOM 1907 C CA . TRP A 1 248 ? -13.379 1.058 2.801 1.00 98.69 248 TRP A CA 1
ATOM 1908 C C . TRP A 1 248 ? -13.840 0.890 4.257 1.00 98.69 248 TRP A C 1
ATOM 1910 O O . TRP A 1 248 ? -14.768 1.571 4.690 1.00 98.69 248 TRP A O 1
ATOM 1920 N N . ALA A 1 249 ? -13.160 0.047 5.040 1.00 98.81 249 ALA A N 1
ATOM 1921 C CA . ALA A 1 249 ? -13.507 -0.166 6.444 1.00 98.81 249 ALA A CA 1
ATOM 1922 C C . ALA A 1 249 ? -13.310 1.099 7.300 1.00 98.81 249 ALA A C 1
ATOM 1924 O O . ALA A 1 249 ? -14.161 1.413 8.131 1.00 98.81 249 ALA A O 1
ATOM 1925 N N . ILE A 1 250 ? -12.224 1.850 7.072 1.00 98.69 250 ILE A N 1
ATOM 1926 C CA . ILE A 1 250 ? -11.992 3.161 7.699 1.00 98.69 250 ILE A CA 1
ATOM 1927 C C . ILE A 1 250 ? -13.136 4.119 7.351 1.00 98.69 250 ILE A C 1
ATOM 1929 O O . ILE A 1 250 ? -13.700 4.733 8.252 1.00 98.69 250 ILE A O 1
ATOM 1933 N N . GLY A 1 251 ? -13.520 4.194 6.074 1.00 98.12 251 GLY A N 1
ATOM 1934 C CA . GLY A 1 251 ? -14.634 5.015 5.603 1.00 98.12 251 GLY A CA 1
ATOM 1935 C C . GLY A 1 251 ? -15.930 4.712 6.349 1.00 98.12 251 GLY A C 1
ATOM 1936 O O . GLY A 1 251 ? -16.567 5.634 6.843 1.00 98.12 251 GLY A O 1
ATOM 1937 N N . LYS A 1 252 ? -16.267 3.432 6.558 1.00 98.50 252 LYS A N 1
ATOM 1938 C CA . LYS A 1 252 ? -17.454 3.040 7.340 1.00 98.50 252 LYS A CA 1
ATOM 1939 C C . LYS A 1 252 ? -17.415 3.496 8.799 1.00 98.50 252 LYS A C 1
ATOM 1941 O O . LYS A 1 252 ? -18.458 3.822 9.360 1.00 98.50 252 LYS A O 1
ATOM 1946 N N . ILE A 1 253 ? -16.237 3.521 9.423 1.00 98.50 253 ILE A N 1
ATOM 1947 C CA . ILE A 1 253 ? -16.086 4.017 10.799 1.00 98.50 253 ILE A CA 1
ATOM 1948 C C . ILE A 1 253 ? -16.262 5.540 10.835 1.00 98.50 253 ILE A C 1
ATOM 1950 O O . ILE A 1 253 ? -17.000 6.037 11.683 1.00 98.50 253 ILE A O 1
ATOM 1954 N N . LEU A 1 254 ? -15.643 6.265 9.898 1.00 97.94 254 LEU A N 1
ATOM 1955 C CA . LEU A 1 254 ? -15.755 7.725 9.789 1.00 97.94 254 LEU A CA 1
ATOM 1956 C C . LEU A 1 254 ? -17.191 8.170 9.456 1.00 97.94 254 LEU A C 1
ATOM 1958 O O . LEU A 1 254 ? -17.726 9.069 10.094 1.00 97.94 254 LEU A O 1
ATOM 1962 N N . GLU A 1 255 ? -17.872 7.480 8.538 1.00 97.19 255 GLU A N 1
ATOM 1963 C CA . GLU A 1 255 ? -19.287 7.727 8.223 1.00 97.19 255 GLU A CA 1
ATOM 1964 C C . GLU A 1 255 ? -20.198 7.568 9.451 1.00 97.19 255 GLU A C 1
ATOM 1966 O O . GLU A 1 255 ? -21.221 8.243 9.560 1.00 97.19 255 GLU A O 1
ATOM 1971 N N . GLU A 1 256 ? -19.875 6.654 10.370 1.00 95.94 256 GLU A N 1
ATOM 1972 C CA . GLU A 1 256 ? -20.631 6.476 11.614 1.00 95.94 256 GLU A CA 1
ATOM 1973 C C . GLU A 1 256 ? -20.289 7.548 12.661 1.00 95.94 256 GLU A C 1
ATOM 1975 O O . GLU A 1 256 ? -21.165 7.919 13.445 1.00 95.94 256 GLU A O 1
ATOM 1980 N N . GLN A 1 257 ? -19.060 8.081 12.660 1.00 91.38 257 GLN A N 1
ATOM 1981 C CA . GLN A 1 257 ? -18.685 9.244 13.476 1.00 91.38 257 GLN A CA 1
ATOM 1982 C C . GLN A 1 257 ? -19.511 10.477 13.094 1.00 91.38 257 GLN A C 1
ATOM 1984 O O . GLN A 1 257 ? -20.067 11.127 13.976 1.00 91.38 257 GLN A O 1
ATOM 1989 N N . ASP A 1 258 ? -19.666 10.740 11.794 1.00 90.81 258 ASP A N 1
ATOM 1990 C CA . ASP A 1 258 ? -20.372 11.919 11.270 1.00 90.81 258 ASP A CA 1
ATOM 1991 C C . ASP A 1 258 ? -21.891 11.920 11.550 1.00 90.81 258 ASP A C 1
ATOM 1993 O O . ASP A 1 258 ? -22.561 12.941 11.381 1.00 90.81 258 ASP A O 1
ATOM 1997 N N . LYS A 1 259 ? -22.466 10.785 11.974 1.00 89.00 259 LYS A N 1
ATOM 1998 C CA . LYS A 1 259 ? -23.893 10.671 12.332 1.00 89.00 259 LYS A CA 1
ATOM 1999 C C . LYS A 1 259 ? -24.209 11.083 13.775 1.00 89.00 259 LYS A C 1
ATOM 2001 O O . LYS A 1 259 ? -25.395 11.191 14.100 1.00 89.00 259 LYS A O 1
ATOM 2006 N N . LYS A 1 260 ? -23.205 11.226 14.645 1.00 66.88 260 LYS A N 1
ATOM 2007 C CA . LYS A 1 260 ? -23.369 11.615 16.058 1.00 66.88 260 LYS A CA 1
ATOM 2008 C C . LYS A 1 260 ? -23.246 13.121 16.255 1.00 66.88 260 LYS A C 1
ATOM 2010 O O . LYS A 1 260 ? -23.994 13.624 17.124 1.00 66.88 260 LYS A O 1
#

Secondary structure (DSSP, 8-state):
---HHHHHHHHHHHHHHHHHHHHH-------TT---S-HHHHHHHHHHTT-HHHHTT---HHHHHHHHHHHHT-----TTTHHHHHHHTTS--TTSSS-TT-SSPPTHHHHTS---GGG--HHHHHHHHHHHHHHTHHHHHHHHTTTTSB--SS--SSTT--TTPBP-STTHHHHHHHHHHHHHHHHH-SSTHHHHHHHHHHHHIIIII-HHHHHHHHHHHHHHHHH--TTTTS-HHHHHHHHHHHHHHHHHHHHHHTT-

Sequence (260 aa):
DVTLVDMMFVPFLERMCASLLFFKGFQIRVPPGQPTKYPAINKWFDAMEQLESYQLTKSDYYTHCWDLPPQLGGCTYEKGGEPYELAINGERTLDGSRGGWELPLEPHLGGIEPDWTWCGDEGAAKREAVDRLTANHENIVSFASRGAGRKGSPPVMAALSDPNAVPNDDVKSAVDSVLRVVSMALLDGTEGEVEQSMNSVASVIIKEGGMEYADGVVSSLAYLRDRVGVPRDMRLPAARQLRAHLNWAIGKILEEQDKK

pLDDT: mean 94.97, std 4.62, range [66.88, 98.88]

Radius of gyration: 19.1 Å; Cα contacts (8 Å, |Δi|>4): 377; chains: 1; bounding box: 50×38×50 Å